Protein AF-W9S6D5-F1 (afdb_monomer_lite)

pLDDT: mean 80.01, std 12.21, range [39.03, 96.38]

Structure (mmCIF, N/CA/C/O backbone):
data_AF-W9S6D5-F1
#
_entry.id   AF-W9S6D5-F1
#
loop_
_atom_site.group_PDB
_atom_site.id
_atom_site.type_symbol
_atom_site.label_atom_id
_atom_site.label_alt_id
_atom_site.label_comp_id
_atom_site.label_asym_id
_atom_site.label_entity_id
_atom_site.label_seq_id
_atom_site.pdbx_PDB_ins_code
_atom_site.Cartn_x
_atom_site.Cartn_y
_atom_site.Cartn_z
_atom_site.occupancy
_atom_site.B_iso_or_equiv
_atom_site.auth_seq_id
_atom_site.auth_comp_id
_atom_site.auth_asym_id
_atom_site.auth_atom_id
_atom_site.pdbx_PDB_model_num
ATOM 1 N N . MET A 1 1 ? -27.160 -1.594 11.891 1.00 43.88 1 MET A N 1
ATOM 2 C CA . MET A 1 1 ? -26.144 -0.555 12.182 1.00 43.88 1 MET A CA 1
ATOM 3 C C . MET A 1 1 ? -24.888 -0.887 11.386 1.00 43.88 1 MET A C 1
ATOM 5 O O . MET A 1 1 ? -24.358 -1.975 11.567 1.00 43.88 1 MET A O 1
ATOM 9 N N . VAL A 1 2 ? -24.455 -0.026 10.461 1.00 39.03 2 VAL A N 1
ATOM 10 C CA . VAL A 1 2 ? -23.260 -0.280 9.631 1.00 39.03 2 VAL A CA 1
ATOM 11 C C . VAL A 1 2 ? -22.013 -0.008 10.478 1.00 39.03 2 VAL A C 1
ATOM 13 O O . VAL A 1 2 ? -21.847 1.108 10.970 1.00 39.03 2 VAL A O 1
ATOM 16 N N . LYS A 1 3 ? -21.150 -1.014 10.682 1.00 55.19 3 LYS A N 1
ATOM 17 C CA . LYS A 1 3 ? -19.838 -0.804 11.315 1.00 55.19 3 LYS A CA 1
ATOM 18 C C . LYS A 1 3 ? -19.029 0.134 10.418 1.00 55.19 3 LYS A C 1
ATOM 20 O O . LYS A 1 3 ? -18.788 -0.187 9.257 1.00 55.19 3 LYS A O 1
ATOM 25 N N . ARG A 1 4 ? -18.651 1.309 10.928 1.00 73.69 4 ARG A N 1
ATOM 26 C CA . ARG A 1 4 ? -17.800 2.244 10.182 1.00 73.69 4 ARG A CA 1
ATOM 27 C C . ARG A 1 4 ? -16.382 1.685 10.123 1.00 73.69 4 ARG A C 1
ATOM 29 O O . ARG A 1 4 ? -15.848 1.269 11.148 1.00 73.69 4 ARG A O 1
ATOM 36 N N . PHE A 1 5 ? -15.799 1.678 8.927 1.00 84.56 5 PHE A N 1
ATOM 37 C CA . PHE A 1 5 ? -14.410 1.290 8.712 1.00 84.56 5 PHE A CA 1
ATOM 38 C C . PHE A 1 5 ? -13.473 2.193 9.527 1.00 84.56 5 PHE A C 1
ATOM 40 O O . PHE A 1 5 ? -13.726 3.389 9.676 1.00 84.56 5 PHE A O 1
ATOM 47 N N . LYS A 1 6 ? -12.414 1.599 10.076 1.00 89.00 6 LYS A N 1
ATOM 48 C CA . LYS A 1 6 ? -11.474 2.248 10.992 1.00 89.00 6 LYS A CA 1
ATOM 49 C C . LYS A 1 6 ? -10.048 1.870 10.639 1.00 89.00 6 LYS A C 1
ATOM 51 O O . LYS A 1 6 ? -9.772 0.687 10.441 1.00 89.00 6 LYS A O 1
ATOM 56 N N . VAL A 1 7 ? -9.168 2.859 10.618 1.00 91.25 7 VAL A N 1
ATOM 57 C CA . VAL A 1 7 ? -7.748 2.719 10.305 1.00 91.25 7 VAL A CA 1
ATOM 58 C C . VAL A 1 7 ? -6.927 3.181 11.497 1.00 91.25 7 VAL A C 1
ATOM 60 O O . VAL A 1 7 ? -7.152 4.270 12.024 1.00 91.25 7 VAL A O 1
ATOM 63 N N . TRP A 1 8 ? -5.966 2.367 11.913 1.00 96.00 8 TRP A N 1
ATOM 64 C CA . TRP A 1 8 ? -4.957 2.771 12.887 1.00 96.00 8 TRP A CA 1
ATOM 65 C C . TRP A 1 8 ? -3.680 3.186 12.166 1.00 96.00 8 TRP A C 1
ATOM 67 O O . TRP A 1 8 ? -3.092 2.356 11.478 1.00 96.00 8 TRP A O 1
ATOM 77 N N . SER A 1 9 ? -3.244 4.435 12.338 1.00 95.88 9 SER A N 1
ATOM 78 C CA . SER A 1 9 ? -1.894 4.847 11.940 1.00 95.88 9 SER A CA 1
ATOM 79 C C . SER A 1 9 ? -0.908 4.448 13.036 1.00 95.88 9 SER A C 1
ATOM 81 O O . SER A 1 9 ? -1.127 4.772 14.210 1.00 95.88 9 SER A O 1
ATOM 83 N N . TYR A 1 10 ? 0.144 3.709 12.677 1.00 96.38 10 TYR A N 1
ATOM 84 C CA . TYR A 1 10 ? 1.270 3.483 13.589 1.00 96.38 10 TYR A CA 1
ATOM 85 C C . TYR A 1 10 ? 1.898 4.806 13.981 1.00 96.38 10 TYR A C 1
ATOM 87 O O . TYR A 1 10 ? 1.876 5.724 13.184 1.00 96.38 10 TYR A O 1
ATOM 95 N N . LYS A 1 11 ? 2.432 4.907 15.200 1.00 94.69 11 LYS A N 1
ATOM 96 C CA . LYS A 1 11 ? 2.999 6.162 15.736 1.00 94.69 11 LYS A CA 1
ATOM 97 C C . LYS A 1 11 ? 4.524 6.194 15.663 1.00 94.69 11 LYS A C 1
ATOM 99 O O . LYS A 1 11 ? 5.161 7.093 16.200 1.00 94.69 11 LYS A O 1
ATOM 104 N N . GLU A 1 12 ? 5.100 5.126 15.133 1.00 95.38 12 GLU A N 1
ATOM 105 C CA . GLU A 1 12 ? 6.527 4.926 14.989 1.00 95.38 12 GLU A CA 1
ATOM 106 C C . GLU A 1 12 ? 7.030 5.699 13.780 1.00 95.38 12 GLU A C 1
ATOM 108 O O . GLU A 1 12 ? 6.319 5.834 12.783 1.00 95.38 12 GLU A O 1
ATOM 113 N N . GLY A 1 13 ? 8.308 6.071 13.834 1.00 91.44 13 GLY A N 1
ATOM 114 C CA . GLY A 1 13 ? 8.975 6.809 12.774 1.00 91.44 13 GLY A CA 1
ATOM 115 C C . GLY A 1 13 ? 9.085 8.295 13.096 1.00 91.44 13 GLY A C 1
ATOM 116 O O . GLY A 1 13 ? 8.264 8.864 13.808 1.00 91.44 13 GLY A O 1
ATOM 117 N N . GLU A 1 14 ? 10.143 8.918 12.588 1.00 90.94 14 GLU A N 1
ATOM 118 C CA . GLU A 1 14 ? 10.434 10.329 12.826 1.00 90.94 14 GLU A CA 1
ATOM 119 C C . GLU A 1 14 ? 10.222 11.165 11.562 1.00 90.94 14 GLU A C 1
ATOM 121 O O . GLU A 1 14 ? 10.387 10.704 10.424 1.00 90.94 14 GLU A O 1
ATOM 126 N N . HIS A 1 15 ? 9.884 12.435 11.765 1.00 89.88 15 HIS A N 1
ATOM 127 C CA . HIS A 1 15 ? 9.922 13.413 10.691 1.00 89.88 15 HIS A CA 1
ATOM 128 C C . HIS A 1 15 ? 11.354 13.559 10.144 1.00 89.88 15 HIS A C 1
ATOM 130 O O . HIS A 1 15 ? 12.321 13.431 10.894 1.00 89.88 15 HIS A O 1
ATOM 136 N N . PRO A 1 16 ? 11.516 13.871 8.849 1.00 88.38 16 PRO A N 1
ATOM 137 C CA . PRO A 1 16 ? 10.463 14.133 7.864 1.00 88.38 16 PRO A CA 1
ATOM 138 C C . PRO A 1 16 ? 9.961 12.870 7.144 1.00 88.38 16 PRO A C 1
ATOM 140 O O . PRO A 1 16 ? 9.055 12.962 6.328 1.00 88.38 16 PRO A O 1
ATOM 143 N N . ILE A 1 17 ? 10.530 11.690 7.394 1.00 87.81 17 ILE A N 1
ATOM 144 C CA . ILE A 1 17 ? 10.205 10.479 6.619 1.00 87.81 17 ILE A CA 1
ATOM 145 C C . ILE A 1 17 ? 8.808 9.945 6.944 1.00 87.81 17 ILE A C 1
ATOM 147 O O . ILE A 1 17 ? 8.132 9.425 6.057 1.00 87.81 17 ILE A O 1
ATOM 151 N N . PHE A 1 18 ? 8.376 10.077 8.193 1.00 91.19 18 PHE A N 1
ATOM 152 C CA . PHE A 1 18 ? 7.088 9.579 8.657 1.00 91.19 18 PHE A CA 1
ATOM 153 C C . PHE A 1 18 ? 6.160 10.725 9.044 1.00 91.19 18 PHE A C 1
ATOM 155 O O . PHE A 1 18 ? 6.629 11.811 9.399 1.00 91.19 18 PHE A O 1
ATOM 162 N N . HIS A 1 19 ? 4.850 10.473 8.990 1.00 92.75 19 HIS A N 1
ATOM 163 C CA . HIS A 1 19 ? 3.803 11.364 9.519 1.00 92.75 19 HIS A CA 1
ATOM 164 C C . HIS A 1 19 ? 3.686 12.745 8.860 1.00 92.75 19 HIS A C 1
ATOM 166 O O . HIS A 1 19 ? 2.936 13.594 9.325 1.00 92.75 19 HIS A O 1
ATOM 172 N N . ILE A 1 20 ? 4.439 13.004 7.792 1.00 86.31 20 ILE A N 1
ATOM 173 C CA . ILE A 1 20 ? 4.370 14.255 7.042 1.00 86.31 20 ILE A 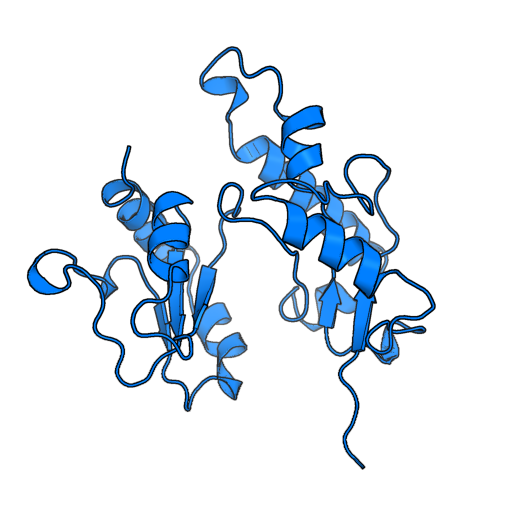CA 1
ATOM 174 C C . ILE A 1 20 ? 4.660 13.980 5.575 1.00 86.31 20 ILE A C 1
ATOM 176 O O . ILE A 1 20 ? 5.724 13.467 5.240 1.00 86.31 20 ILE A O 1
ATOM 180 N N . GLY A 1 21 ? 3.729 14.326 4.692 1.00 80.75 21 GLY A N 1
ATOM 181 C CA . GLY A 1 21 ? 3.891 14.177 3.248 1.00 80.75 21 GLY A CA 1
ATOM 182 C C . GLY A 1 21 ? 3.769 15.507 2.518 1.00 80.75 21 GLY A C 1
ATOM 183 O O . GLY A 1 21 ? 3.243 16.484 3.044 1.00 80.75 21 GLY A O 1
ATOM 184 N N . ALA A 1 22 ? 4.261 15.553 1.282 1.00 74.44 22 ALA A N 1
ATOM 185 C CA . ALA A 1 22 ? 3.983 16.686 0.412 1.00 74.44 22 ALA A CA 1
ATOM 186 C C . ALA A 1 22 ? 2.498 16.674 0.020 1.00 74.44 22 ALA A C 1
ATOM 188 O O . ALA A 1 22 ? 1.978 15.639 -0.384 1.00 74.44 22 ALA A O 1
ATOM 189 N N . VAL A 1 23 ? 1.840 17.832 0.079 1.00 64.12 23 VAL A N 1
ATOM 190 C CA . VAL A 1 23 ? 0.443 18.021 -0.363 1.00 64.12 23 VAL A CA 1
ATOM 191 C C . VAL A 1 23 ? 0.361 18.695 -1.741 1.00 64.12 23 VAL A C 1
ATOM 193 O O . VAL A 1 23 ? -0.678 19.208 -2.146 1.00 64.12 23 VAL A O 1
ATOM 196 N N . ASN A 1 24 ? 1.474 18.689 -2.485 1.00 55.59 24 ASN A N 1
ATOM 197 C CA . ASN A 1 24 ? 1.642 19.414 -3.742 1.00 55.59 24 ASN A CA 1
ATOM 198 C C . ASN A 1 24 ? 2.086 18.432 -4.846 1.00 55.59 24 ASN A C 1
ATOM 200 O O . ASN A 1 24 ? 2.892 17.537 -4.587 1.00 55.59 24 ASN A O 1
ATOM 204 N N . ASN A 1 25 ? 1.656 18.657 -6.095 1.00 53.28 25 ASN A N 1
ATOM 205 C CA . ASN A 1 25 ? 2.004 17.858 -7.288 1.00 53.28 25 ASN A CA 1
ATOM 206 C C . ASN A 1 25 ? 1.495 16.398 -7.254 1.00 53.28 25 ASN A C 1
ATOM 208 O O . ASN A 1 25 ? 0.601 16.054 -6.490 1.00 53.28 25 ASN A O 1
ATOM 212 N N . ILE A 1 26 ? 2.051 15.529 -8.108 1.00 53.66 26 ILE A N 1
ATOM 213 C CA . ILE A 1 26 ? 1.651 14.117 -8.285 1.00 53.66 26 ILE A CA 1
ATOM 214 C C . ILE A 1 26 ? 1.785 13.245 -7.020 1.00 53.66 26 ILE A C 1
ATOM 216 O O . ILE A 1 26 ? 1.306 12.114 -7.014 1.00 53.66 26 ILE A O 1
ATOM 220 N N . TYR A 1 27 ? 2.415 13.769 -5.961 1.00 59.06 27 TYR A N 1
ATOM 221 C CA . TYR A 1 27 ? 2.576 13.103 -4.668 1.00 59.06 27 TYR A CA 1
ATOM 222 C C . TYR A 1 27 ? 1.598 13.601 -3.585 1.00 59.06 27 TYR A C 1
ATOM 224 O O . TYR A 1 27 ? 1.637 13.121 -2.454 1.00 59.06 27 TYR A O 1
ATOM 232 N N . ALA A 1 28 ? 0.703 14.539 -3.927 1.00 67.88 28 ALA A N 1
ATOM 233 C CA . ALA A 1 28 ? -0.192 15.208 -2.981 1.00 67.88 28 ALA A CA 1
ATOM 234 C C . ALA A 1 28 ? -1.148 14.261 -2.245 1.00 67.88 28 ALA A C 1
ATOM 236 O O . ALA A 1 28 ? -1.469 14.495 -1.083 1.00 67.88 28 ALA A O 1
ATOM 237 N N . ILE A 1 29 ? -1.595 13.188 -2.907 1.00 74.00 29 ILE A N 1
ATOM 238 C CA . ILE A 1 29 ? -2.593 12.268 -2.345 1.00 74.00 29 ILE A CA 1
ATOM 239 C C . ILE A 1 29 ? -2.074 11.526 -1.111 1.00 74.00 29 ILE A C 1
ATOM 241 O O . ILE A 1 29 ? -2.835 11.225 -0.198 1.00 74.00 29 ILE A O 1
ATOM 245 N N . GLU A 1 30 ? -0.774 11.250 -1.065 1.00 80.88 30 GLU A N 1
ATOM 246 C CA . GLU A 1 30 ? -0.137 10.578 0.060 1.00 80.88 30 GLU A CA 1
ATOM 247 C C . GLU A 1 30 ? -0.060 11.492 1.280 1.00 80.88 30 GLU A C 1
ATOM 249 O O . GLU A 1 30 ? -0.516 11.105 2.354 1.00 80.88 30 GLU A O 1
ATOM 254 N N . GLY A 1 31 ? 0.441 12.720 1.101 1.00 83.62 31 GLY A N 1
ATOM 255 C CA . GLY A 1 31 ? 0.464 13.718 2.169 1.00 83.62 31 GLY A CA 1
ATOM 256 C C . GLY A 1 31 ? -0.936 14.048 2.671 1.00 83.62 31 GLY A C 1
ATOM 257 O O . GLY A 1 31 ? -1.169 14.037 3.875 1.00 83.62 31 GLY A O 1
ATOM 258 N N . GLN A 1 32 ? -1.893 14.226 1.757 1.00 84.81 32 GLN A N 1
ATOM 259 C CA . GLN A 1 32 ? -3.288 14.466 2.117 1.00 84.81 32 GLN A CA 1
ATOM 260 C C . GLN A 1 32 ? -3.883 13.292 2.903 1.00 84.81 32 GLN A C 1
ATOM 262 O O . GLN A 1 32 ? -4.568 13.510 3.899 1.00 84.81 32 GLN A O 1
ATOM 267 N N . PHE A 1 33 ? -3.614 12.047 2.496 1.00 88.44 33 PHE A N 1
ATOM 268 C CA . PHE A 1 33 ? -4.107 10.883 3.227 1.00 88.44 33 PHE A CA 1
ATOM 269 C C . PHE A 1 33 ? -3.524 10.809 4.641 1.00 88.44 33 PHE A C 1
ATOM 271 O O . PHE A 1 33 ? -4.271 10.532 5.579 1.00 88.44 33 PHE A O 1
ATOM 278 N N . ILE A 1 34 ? -2.219 11.062 4.804 1.00 90.00 34 ILE A N 1
ATOM 279 C CA . ILE A 1 34 ? -1.563 11.112 6.120 1.00 90.00 34 ILE A CA 1
ATOM 280 C C . ILE A 1 34 ? -2.249 12.168 7.000 1.00 90.00 34 ILE A C 1
ATOM 282 O O . ILE A 1 34 ? -2.723 11.837 8.088 1.00 90.00 34 ILE A O 1
ATOM 286 N N . ASP A 1 35 ? -2.400 13.395 6.501 1.00 89.25 35 ASP A N 1
ATOM 287 C CA . ASP A 1 35 ? -3.034 14.494 7.239 1.00 89.25 35 ASP A CA 1
ATOM 288 C C . ASP A 1 35 ? -4.485 14.164 7.636 1.00 89.25 35 ASP A C 1
ATOM 290 O O . ASP A 1 35 ? -4.909 14.378 8.778 1.00 89.25 35 ASP A O 1
ATOM 294 N N . GLU A 1 36 ? -5.266 13.606 6.710 1.00 89.75 36 GLU A N 1
ATOM 295 C CA . GLU A 1 36 ? -6.671 13.269 6.940 1.00 89.75 36 GLU A CA 1
ATOM 296 C C . GLU A 1 36 ? -6.857 12.084 7.887 1.00 89.75 36 GLU A C 1
ATOM 298 O O . GLU A 1 36 ? -7.792 12.093 8.693 1.00 89.75 36 GLU A O 1
ATOM 303 N N . ILE A 1 37 ? -6.018 11.048 7.806 1.00 91.69 37 ILE A N 1
ATOM 304 C CA . ILE A 1 37 ? -6.172 9.852 8.641 1.00 91.69 37 ILE A CA 1
ATOM 305 C C . ILE A 1 37 ? -5.641 10.068 10.057 1.00 91.69 37 ILE A C 1
ATOM 307 O O . ILE A 1 37 ? -6.165 9.480 11.007 1.00 91.69 37 ILE A O 1
ATOM 311 N N . GLU A 1 38 ? -4.640 10.934 10.221 1.00 92.69 38 GLU A N 1
ATOM 312 C CA . GLU A 1 38 ? -4.044 11.243 11.521 1.00 92.69 38 GLU A CA 1
ATOM 313 C C . GLU A 1 38 ? -4.759 12.383 12.254 1.00 92.69 38 GLU A C 1
ATOM 315 O O . GLU A 1 38 ? -4.668 12.469 13.483 1.00 92.69 38 GLU A O 1
ATOM 320 N N . SER A 1 39 ? -5.562 13.187 11.556 1.00 92.00 39 SER A N 1
ATOM 321 C CA . SER A 1 39 ? -6.409 14.221 12.156 1.00 92.00 39 SER A CA 1
ATOM 322 C C . SER A 1 39 ? -7.352 13.673 13.236 1.00 92.00 39 SER A C 1
ATOM 324 O O . SER A 1 39 ? -8.078 12.697 13.037 1.00 92.00 39 SER A O 1
ATOM 326 N N . GLU A 1 40 ? -7.437 14.361 14.379 1.00 90.56 40 GLU A N 1
ATOM 327 C CA . GLU A 1 40 ? -8.400 14.047 15.453 1.00 90.56 40 GLU A CA 1
ATOM 328 C C . GLU A 1 40 ? -9.866 14.161 15.009 1.00 90.56 40 GLU A C 1
ATOM 330 O O . GLU A 1 40 ? -10.763 13.572 15.617 1.00 90.56 40 GLU A O 1
ATOM 335 N N . LYS A 1 41 ? -10.123 14.909 13.931 1.00 90.75 41 LYS A N 1
ATOM 336 C CA . LYS A 1 41 ? -11.461 15.075 13.350 1.00 90.75 41 LYS A CA 1
ATOM 337 C C . LYS A 1 41 ? -11.839 13.932 12.408 1.00 90.75 41 LYS A C 1
ATOM 339 O O . LYS A 1 41 ? -12.991 13.857 11.984 1.00 90.75 41 LYS A O 1
ATOM 344 N N . SER A 1 42 ? -10.896 13.052 12.075 1.00 87.38 42 SER A N 1
ATOM 345 C CA . SER A 1 42 ? -11.107 11.986 11.105 1.00 87.38 42 SER A CA 1
ATOM 346 C C . SER A 1 42 ? -12.136 10.968 11.603 1.00 87.38 42 SER A C 1
ATOM 348 O O . SER A 1 42 ? -11.929 10.321 12.637 1.00 87.38 42 SER A O 1
ATOM 350 N N . PRO A 1 43 ? -13.238 10.740 10.868 1.00 86.38 43 PRO A N 1
ATOM 351 C CA . PRO A 1 43 ? -14.211 9.722 11.246 1.00 86.38 43 PRO A CA 1
ATOM 352 C C . PRO A 1 43 ? -13.661 8.300 11.056 1.00 86.38 43 PRO A C 1
ATOM 354 O O . PRO A 1 43 ? -14.194 7.361 11.659 1.00 86.38 43 PRO A O 1
ATOM 357 N N . PHE A 1 44 ? -12.596 8.137 10.264 1.00 89.31 44 PHE A N 1
ATOM 358 C CA . PHE A 1 44 ? -11.961 6.855 9.952 1.00 89.31 44 PHE A CA 1
ATOM 359 C C . PHE A 1 44 ? -10.800 6.516 10.887 1.00 89.31 44 PHE A C 1
ATOM 361 O O . PHE A 1 44 ? -10.447 5.344 10.994 1.00 89.31 44 PHE A O 1
ATOM 368 N N . LYS A 1 45 ? -10.250 7.487 11.623 1.00 91.44 45 LYS A N 1
ATOM 369 C CA . LYS A 1 45 ? -9.203 7.232 12.616 1.00 91.44 45 LYS A CA 1
ATOM 370 C C . LYS A 1 45 ? -9.703 6.292 13.711 1.00 91.44 45 LYS A C 1
ATOM 372 O O . LYS A 1 45 ? -10.771 6.508 14.307 1.00 91.44 45 LYS A O 1
ATOM 377 N N . ALA A 1 46 ? -8.933 5.239 13.958 1.00 93.56 46 ALA A N 1
ATOM 378 C CA . ALA A 1 46 ? -9.055 4.407 15.141 1.00 93.56 46 ALA A CA 1
ATOM 379 C C . ALA A 1 46 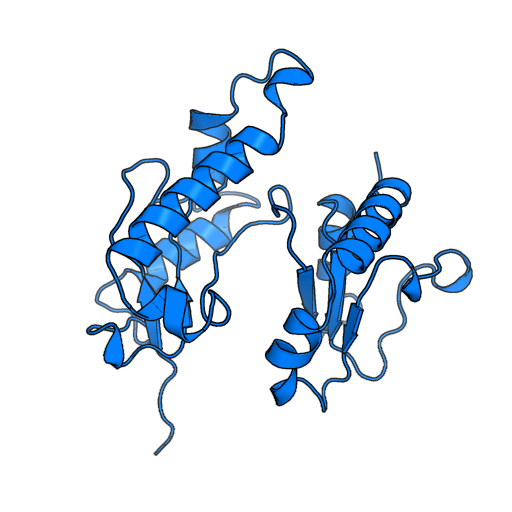? -8.383 5.104 16.331 1.00 93.56 46 ALA A C 1
ATOM 381 O O . ALA A 1 46 ? -7.219 5.494 16.264 1.00 93.56 46 ALA A O 1
ATOM 382 N N 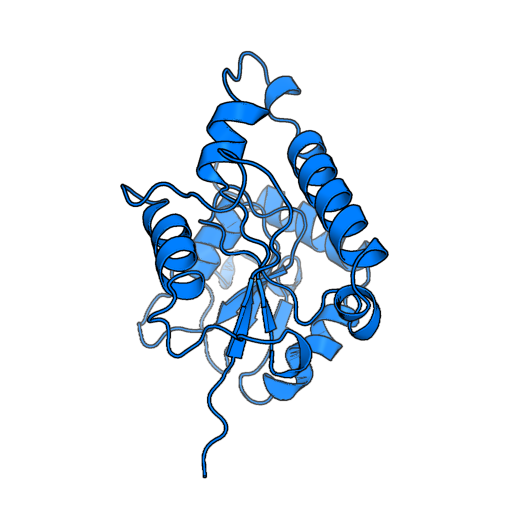. ARG A 1 47 ? -9.104 5.233 17.444 1.00 93.19 47 ARG A N 1
ATOM 383 C CA . ARG A 1 47 ? -8.586 5.728 18.729 1.00 93.19 47 ARG A CA 1
ATOM 384 C C . ARG A 1 47 ? -7.871 4.637 19.517 1.00 93.19 47 ARG A C 1
ATOM 386 O O . ARG A 1 47 ? -7.017 4.937 20.346 1.00 93.19 47 ARG A O 1
ATOM 393 N N . ASN A 1 48 ? -8.211 3.379 19.252 1.00 93.56 48 ASN A N 1
ATOM 394 C CA . ASN A 1 48 ? -7.567 2.205 19.825 1.00 93.56 48 ASN A CA 1
ATOM 395 C C . ASN A 1 48 ? -7.211 1.229 18.691 1.00 93.56 48 ASN A C 1
ATOM 397 O O . ASN A 1 48 ? -8.047 0.975 17.827 1.00 93.56 48 ASN A O 1
ATOM 401 N N . PRO A 1 49 ? -6.014 0.632 18.653 1.00 93.06 49 PRO A N 1
ATOM 402 C CA . PRO A 1 49 ? -5.672 -0.283 17.565 1.00 93.06 49 PRO A CA 1
ATOM 403 C C . PRO A 1 49 ? -6.565 -1.539 17.519 1.00 93.06 49 PRO A C 1
ATOM 405 O O . PRO A 1 49 ? -6.692 -2.161 16.468 1.00 93.06 49 PRO A O 1
ATOM 408 N N . ASN A 1 50 ? -7.240 -1.897 18.618 1.00 93.12 50 ASN A N 1
ATOM 409 C CA . ASN A 1 50 ? -8.174 -3.026 18.655 1.00 93.12 50 ASN A CA 1
ATOM 410 C C . ASN A 1 50 ? -9.496 -2.769 17.908 1.00 93.12 50 ASN A C 1
ATOM 412 O O . ASN A 1 50 ? -10.179 -3.729 17.562 1.00 93.12 50 ASN A O 1
ATOM 416 N N . GLU A 1 51 ? -9.869 -1.512 17.639 1.00 93.19 51 GLU A N 1
ATOM 417 C CA . GLU A 1 51 ? -11.038 -1.188 16.796 1.00 93.19 51 GLU A CA 1
ATOM 418 C C . GLU A 1 51 ? -10.681 -1.043 15.307 1.00 93.19 51 GLU A C 1
ATOM 420 O O . GLU A 1 51 ? -11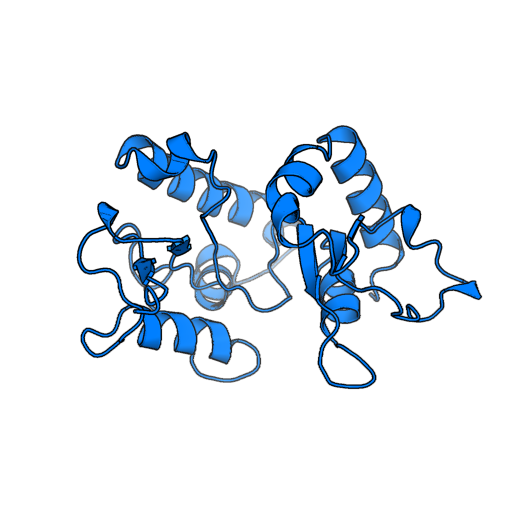.561 -0.795 14.480 1.00 93.19 51 GLU A O 1
ATOM 425 N N . ALA A 1 52 ? -9.402 -1.184 14.948 1.00 92.06 52 ALA A N 1
ATOM 426 C CA . ALA A 1 52 ? -8.934 -1.003 13.583 1.00 92.06 52 ALA A CA 1
ATOM 427 C C . ALA A 1 52 ? -9.245 -2.215 12.695 1.00 92.06 52 ALA A C 1
ATOM 429 O O . ALA A 1 52 ? -9.015 -3.371 13.057 1.00 92.06 52 ALA A O 1
ATOM 430 N N . HIS A 1 53 ? -9.716 -1.922 11.486 1.00 87.38 53 HIS A N 1
ATOM 431 C CA . HIS A 1 53 ? -9.956 -2.893 10.420 1.00 87.38 53 HIS A CA 1
ATOM 432 C C . HIS A 1 53 ? -8.756 -2.996 9.464 1.00 87.38 53 HIS A C 1
ATOM 434 O O . HIS A 1 53 ? -8.587 -4.019 8.802 1.00 87.38 53 HIS A O 1
ATOM 440 N N . ALA A 1 54 ? -7.939 -1.943 9.396 1.00 88.00 54 ALA A N 1
ATOM 441 C CA . ALA A 1 54 ? -6.684 -1.886 8.657 1.00 88.00 54 ALA A CA 1
ATOM 442 C C . ALA A 1 54 ? -5.662 -1.023 9.413 1.00 88.00 54 ALA A C 1
ATOM 444 O O . ALA A 1 54 ? -6.040 -0.149 10.201 1.00 88.00 54 ALA A O 1
ATOM 445 N N . PHE A 1 55 ? -4.378 -1.251 9.157 1.00 92.62 55 PHE A N 1
ATOM 446 C CA . PHE A 1 55 ? -3.279 -0.499 9.750 1.00 92.62 55 PHE A CA 1
ATOM 447 C C . PHE A 1 55 ? -2.506 0.251 8.686 1.00 92.62 55 PHE A C 1
ATOM 449 O O . PHE A 1 55 ? -2.109 -0.313 7.670 1.00 92.62 55 PHE A O 1
ATOM 456 N N . PHE A 1 56 ? -2.276 1.523 8.941 1.00 93.50 56 PHE A N 1
ATOM 457 C CA . PHE A 1 56 ? -1.571 2.404 8.043 1.00 93.50 56 PHE A CA 1
ATOM 458 C C . PHE A 1 56 ? -0.122 2.577 8.499 1.00 93.50 56 PHE A C 1
ATOM 46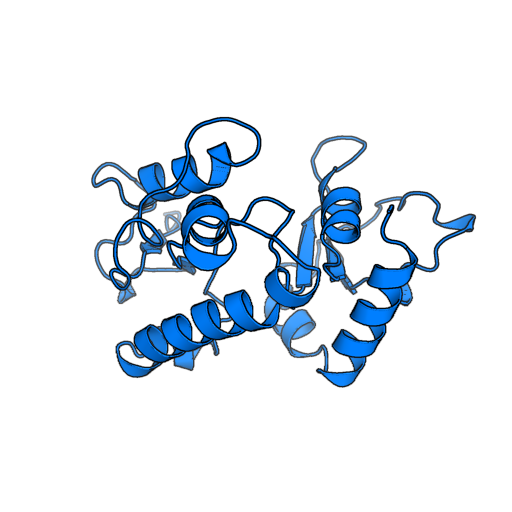0 O O . PHE A 1 56 ? 0.142 2.816 9.680 1.00 93.50 56 PHE A O 1
ATOM 467 N N . LEU A 1 57 ? 0.803 2.428 7.554 1.00 92.88 57 LEU A N 1
ATOM 468 C CA . LEU A 1 57 ? 2.214 2.760 7.703 1.00 92.88 57 LEU A CA 1
ATOM 469 C C . LEU A 1 57 ? 2.413 4.177 7.130 1.00 92.88 57 LEU A C 1
ATOM 471 O O . LEU A 1 57 ? 2.321 4.332 5.907 1.00 92.88 57 LEU A O 1
ATOM 475 N N . PRO A 1 58 ? 2.672 5.198 7.966 1.00 92.44 58 PRO A N 1
ATOM 476 C CA . PRO A 1 58 ? 2.658 6.609 7.578 1.00 92.44 58 PRO A CA 1
ATOM 477 C C . PRO A 1 58 ? 3.956 7.037 6.884 1.00 92.44 58 PRO A C 1
ATOM 479 O O . PRO A 1 58 ? 4.601 8.005 7.282 1.00 92.44 58 PRO A O 1
ATOM 482 N N . PHE A 1 59 ? 4.366 6.292 5.859 1.00 88.00 59 PHE A N 1
ATOM 483 C CA . PHE A 1 59 ? 5.529 6.621 5.044 1.00 88.00 59 PHE A CA 1
ATOM 484 C C . PHE A 1 59 ? 5.235 7.797 4.126 1.00 88.00 59 PHE A C 1
ATOM 486 O O . PHE A 1 59 ? 4.275 7.760 3.362 1.00 88.00 59 PHE A O 1
ATOM 493 N N . SER A 1 60 ? 6.138 8.773 4.140 1.00 85.75 60 SER A N 1
ATOM 494 C CA . SER A 1 60 ? 6.230 9.784 3.101 1.00 85.75 60 SER A CA 1
ATOM 495 C C . SER A 1 60 ? 7.277 9.382 2.080 1.00 85.75 60 SER A C 1
ATOM 497 O O . SER A 1 60 ? 8.473 9.618 2.248 1.00 85.75 60 SER A O 1
ATOM 499 N N . VAL A 1 61 ? 6.832 8.771 0.995 1.00 77.31 61 VAL A N 1
ATOM 500 C CA . VAL A 1 61 ? 7.637 8.407 -0.163 1.00 77.31 61 VAL A CA 1
ATOM 501 C C . VAL A 1 61 ? 8.395 9.617 -0.686 1.00 77.31 61 VAL A C 1
ATOM 503 O O . VAL A 1 61 ? 9.589 9.503 -0.949 1.00 77.31 61 VAL A O 1
ATOM 506 N N . THR A 1 62 ? 7.752 10.788 -0.764 1.00 76.25 62 THR A N 1
ATOM 507 C CA . THR A 1 62 ? 8.413 12.035 -1.193 1.00 76.25 62 THR A CA 1
ATOM 508 C C . THR A 1 62 ? 9.619 12.358 -0.313 1.00 76.25 62 THR A C 1
ATOM 510 O O . THR A 1 62 ? 10.698 12.682 -0.820 1.00 76.25 62 THR A O 1
ATOM 513 N N . ASN A 1 63 ? 9.469 12.218 1.004 1.00 84.56 63 ASN A N 1
ATOM 514 C CA . ASN A 1 63 ? 10.558 12.469 1.940 1.00 84.56 63 ASN A CA 1
ATOM 515 C C . ASN A 1 63 ? 11.583 11.332 1.936 1.00 84.56 63 ASN A C 1
ATOM 517 O O . ASN A 1 63 ? 12.775 11.599 2.058 1.00 84.56 63 ASN A O 1
ATOM 521 N N . VAL A 1 64 ? 11.187 10.088 1.667 1.00 81.88 64 VAL A N 1
ATOM 522 C CA . VAL A 1 64 ? 12.157 9.020 1.400 1.00 81.88 64 VAL A CA 1
ATOM 523 C C . VAL A 1 64 ? 13.014 9.368 0.181 1.00 81.88 64 VAL A C 1
ATOM 525 O O . VAL A 1 64 ? 14.238 9.274 0.253 1.00 81.88 64 VAL A O 1
ATOM 528 N N . VAL A 1 65 ? 12.427 9.857 -0.914 1.00 76.00 65 VAL A N 1
ATOM 529 C CA . VAL A 1 65 ? 13.208 10.315 -2.077 1.00 76.00 65 VAL A CA 1
ATOM 530 C C . VAL A 1 65 ? 14.191 11.401 -1.667 1.00 76.00 65 VAL A C 1
ATOM 532 O O . VAL A 1 65 ? 15.372 11.346 -2.007 1.00 76.00 65 VAL A O 1
ATOM 535 N N . HIS A 1 66 ? 13.690 12.415 -0.966 1.00 76.94 66 HIS A N 1
ATOM 536 C CA . HIS A 1 66 ? 14.449 13.622 -0.693 1.00 76.94 66 HIS A CA 1
ATOM 537 C C . HIS A 1 66 ? 15.588 13.383 0.301 1.00 76.94 66 HIS A C 1
ATOM 539 O O . HIS A 1 66 ? 16.696 13.851 0.068 1.00 76.94 66 HIS A O 1
ATOM 545 N N . TYR A 1 67 ? 15.329 12.629 1.367 1.00 81.81 67 TYR A N 1
ATOM 546 C CA . TYR A 1 67 ? 16.260 12.469 2.482 1.00 81.81 67 TYR A CA 1
ATOM 547 C C . TYR A 1 67 ? 17.058 11.161 2.439 1.00 81.81 67 TYR A C 1
ATOM 549 O O . TYR A 1 67 ? 18.119 11.084 3.051 1.00 81.81 67 TYR A O 1
ATOM 557 N N . VAL A 1 68 ? 16.585 10.134 1.722 1.00 77.94 68 VAL A N 1
ATOM 558 C CA . VAL A 1 68 ? 17.278 8.832 1.636 1.00 77.94 68 VAL A CA 1
ATOM 559 C C . VAL A 1 68 ? 17.978 8.638 0.291 1.00 77.94 68 VAL A C 1
ATOM 561 O O . VAL A 1 68 ? 19.035 8.004 0.249 1.00 77.94 68 VAL A O 1
ATOM 564 N N . TYR A 1 69 ? 17.423 9.172 -0.801 1.00 71.06 69 TYR A N 1
ATOM 565 C CA . TYR A 1 69 ? 17.935 8.934 -2.157 1.00 71.06 69 TYR A CA 1
ATOM 566 C C . TYR A 1 69 ? 18.657 10.121 -2.791 1.00 71.06 69 TYR A C 1
ATOM 568 O O . TYR A 1 69 ? 19.572 9.904 -3.582 1.00 71.06 69 TYR A O 1
ATOM 576 N N . LYS A 1 70 ? 18.256 11.362 -2.503 1.00 68.56 70 LYS A N 1
ATOM 577 C CA . LYS A 1 70 ? 18.875 12.538 -3.123 1.00 68.56 70 LYS A CA 1
ATOM 578 C C . LYS A 1 70 ? 20.139 12.997 -2.371 1.00 68.56 70 LYS A C 1
ATOM 580 O O . LYS A 1 70 ? 20.178 12.911 -1.147 1.00 68.56 70 LYS A O 1
ATOM 585 N N . PRO A 1 71 ? 21.135 13.548 -3.095 1.00 69.38 71 PRO A N 1
ATOM 586 C CA . PRO A 1 71 ? 21.225 13.599 -4.557 1.00 69.38 71 PRO A CA 1
ATOM 587 C C . PRO A 1 71 ? 21.577 12.224 -5.154 1.00 69.38 71 PRO A C 1
ATOM 589 O O . PRO A 1 71 ? 22.402 11.496 -4.616 1.00 69.38 71 PRO A O 1
ATOM 592 N N . ILE A 1 72 ? 20.969 11.887 -6.295 1.00 64.25 72 ILE A N 1
ATOM 593 C CA . ILE A 1 72 ? 21.316 10.680 -7.059 1.00 64.25 72 ILE A CA 1
ATOM 594 C C . ILE A 1 72 ? 22.450 11.074 -8.005 1.00 64.25 72 ILE A C 1
ATOM 596 O O . ILE A 1 72 ? 22.211 11.791 -8.976 1.00 64.25 72 ILE A O 1
ATOM 600 N N . MET A 1 73 ? 23.676 10.647 -7.710 1.00 70.19 73 MET A N 1
ATOM 601 C CA . MET A 1 73 ? 24.869 11.008 -8.487 1.00 70.19 73 MET A CA 1
ATOM 602 C C . MET A 1 73 ? 25.338 9.872 -9.407 1.00 70.19 73 MET A C 1
ATOM 604 O O . MET A 1 73 ? 26.115 10.095 -10.332 1.00 70.19 73 MET A O 1
ATOM 608 N N . SER A 1 74 ? 24.841 8.656 -9.186 1.00 65.44 74 SER A N 1
ATOM 609 C CA . SER A 1 74 ? 25.177 7.447 -9.930 1.00 65.44 74 SER A CA 1
ATOM 610 C C . SER A 1 74 ? 24.008 6.452 -9.948 1.00 65.44 74 SER A C 1
ATOM 612 O O . SER A 1 74 ? 23.067 6.544 -9.158 1.00 65.44 74 SER A O 1
ATOM 614 N N . LYS A 1 75 ? 24.073 5.439 -10.826 1.00 58.91 75 LYS A N 1
ATOM 615 C CA . LYS A 1 75 ? 23.095 4.330 -10.831 1.00 58.91 75 LYS A CA 1
ATOM 616 C C . LYS A 1 75 ? 23.085 3.544 -9.512 1.00 58.91 75 LYS A C 1
ATOM 618 O O . LYS A 1 75 ? 22.057 2.966 -9.170 1.00 58.91 75 LYS A O 1
ATOM 623 N N . ASP A 1 76 ? 24.196 3.536 -8.775 1.00 62.84 76 ASP A N 1
ATOM 624 C CA . ASP A 1 76 ? 24.296 2.869 -7.476 1.00 62.84 76 ASP A CA 1
ATOM 625 C C . ASP A 1 76 ? 23.533 3.609 -6.363 1.00 62.84 76 ASP A C 1
ATOM 627 O O . ASP A 1 76 ? 23.070 2.968 -5.417 1.00 62.84 76 ASP A O 1
ATOM 631 N N . ASP A 1 77 ? 23.313 4.920 -6.507 1.00 60.53 77 ASP A N 1
ATOM 632 C CA . ASP A 1 77 ? 22.524 5.722 -5.559 1.00 60.53 77 ASP A CA 1
ATOM 633 C C . ASP A 1 77 ? 21.021 5.437 -5.676 1.00 60.53 77 ASP A C 1
ATOM 635 O O . ASP A 1 77 ? 20.274 5.580 -4.709 1.00 60.53 77 ASP A O 1
ATOM 639 N N . TYR A 1 78 ? 20.583 4.937 -6.836 1.00 61.25 78 TYR A N 1
ATOM 640 C CA . TYR A 1 78 ? 19.213 4.495 -7.103 1.00 61.25 78 TYR A CA 1
ATOM 641 C C . TYR A 1 78 ? 19.021 2.985 -6.856 1.00 61.25 78 TYR A C 1
ATOM 643 O O . TYR A 1 78 ? 18.269 2.297 -7.550 1.00 61.25 78 TYR A O 1
ATOM 651 N N . LYS A 1 79 ? 19.697 2.414 -5.853 1.00 65.06 79 LYS A N 1
ATOM 652 C CA . LYS A 1 79 ? 19.448 1.021 -5.450 1.00 65.06 79 LYS A CA 1
ATOM 653 C C . LYS A 1 79 ? 18.159 0.911 -4.638 1.00 65.06 79 LYS A C 1
ATOM 655 O O . LYS A 1 79 ? 18.029 1.481 -3.550 1.00 65.06 79 LYS A O 1
ATOM 660 N N . ARG A 1 80 ? 17.211 0.108 -5.136 1.00 65.25 80 ARG A N 1
ATOM 661 C CA . ARG A 1 80 ? 15.943 -0.22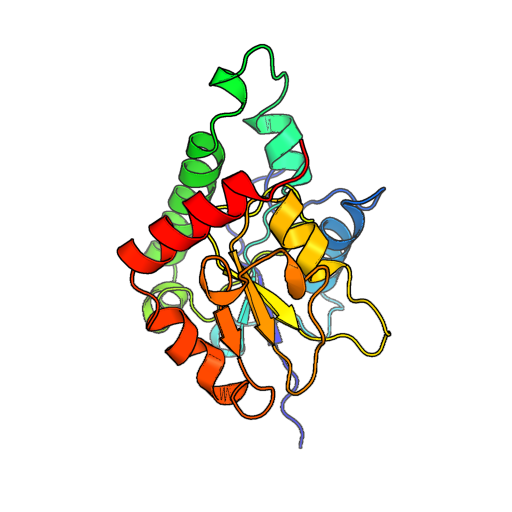1 -4.446 1.00 65.25 80 ARG A CA 1
ATOM 662 C C . ARG A 1 80 ? 16.160 -0.843 -3.058 1.00 65.25 80 ARG A C 1
ATOM 664 O O . ARG A 1 80 ? 15.288 -0.743 -2.201 1.00 65.25 80 ARG A O 1
ATOM 671 N N . ASP A 1 81 ? 17.343 -1.398 -2.797 1.00 69.06 81 ASP A N 1
ATOM 672 C CA . ASP A 1 81 ? 17.720 -1.993 -1.509 1.00 69.06 81 ASP A CA 1
ATOM 673 C C . ASP A 1 81 ? 17.696 -1.003 -0.336 1.00 69.06 81 ASP A C 1
ATOM 675 O O . ASP A 1 81 ? 17.562 -1.418 0.815 1.00 69.06 81 ASP A O 1
ATOM 679 N N . ARG A 1 82 ? 17.858 0.306 -0.580 1.00 75.00 82 ARG A N 1
ATOM 680 C CA . ARG A 1 82 ? 17.787 1.313 0.495 1.00 75.00 82 ARG A CA 1
ATOM 681 C C . ARG A 1 82 ? 16.351 1.484 0.995 1.00 75.00 82 ARG A C 1
ATOM 683 O O . ARG A 1 82 ? 16.133 1.418 2.199 1.00 75.00 82 ARG A O 1
ATOM 690 N N . LEU A 1 83 ? 15.381 1.596 0.085 1.00 75.12 83 LEU A N 1
ATOM 691 C CA . LEU A 1 83 ? 13.959 1.634 0.423 1.00 75.12 83 LEU A CA 1
ATOM 692 C C . LEU A 1 83 ? 13.504 0.317 1.057 1.00 75.12 83 LEU A C 1
ATOM 694 O O . LEU A 1 83 ? 12.803 0.338 2.062 1.00 75.12 83 LEU A O 1
ATOM 698 N N . HIS A 1 84 ? 13.941 -0.826 0.517 1.00 73.75 84 HIS A N 1
ATOM 699 C CA . HIS A 1 84 ? 13.634 -2.127 1.113 1.00 73.75 84 HIS A CA 1
ATOM 700 C C . HIS A 1 84 ? 14.116 -2.234 2.558 1.00 73.75 84 HIS A C 1
ATOM 702 O O . HIS A 1 84 ? 13.356 -2.693 3.403 1.00 73.75 84 HIS A O 1
ATOM 708 N N . ARG A 1 85 ? 15.346 -1.795 2.851 1.00 81.56 85 ARG A N 1
ATOM 709 C CA . ARG A 1 85 ? 15.867 -1.769 4.223 1.00 81.56 85 ARG A CA 1
ATOM 710 C C . ARG A 1 85 ? 15.050 -0.848 5.114 1.00 81.56 85 ARG A C 1
ATOM 712 O O . ARG A 1 85 ? 14.550 -1.315 6.122 1.00 81.56 85 ARG A O 1
ATOM 719 N N . LEU A 1 86 ? 14.807 0.391 4.685 1.00 85.31 86 LEU A N 1
ATOM 720 C CA . LEU A 1 86 ? 14.005 1.347 5.450 1.00 85.31 86 LEU A CA 1
ATOM 721 C C . LEU A 1 86 ? 12.620 0.788 5.813 1.00 85.31 86 LEU A C 1
ATOM 723 O O . LEU A 1 86 ? 12.195 0.866 6.964 1.00 85.31 86 LEU A O 1
ATOM 727 N N . VAL A 1 87 ? 11.920 0.211 4.833 1.00 84.00 87 VAL A N 1
ATOM 728 C CA . VAL A 1 87 ? 10.587 -0.355 5.056 1.00 84.00 87 VAL A CA 1
ATOM 729 C C . VAL A 1 87 ? 10.661 -1.603 5.933 1.00 84.00 87 VAL A C 1
ATOM 731 O O . VAL A 1 87 ? 9.868 -1.725 6.860 1.00 84.00 87 VAL A O 1
ATOM 734 N N . ASN A 1 88 ? 11.614 -2.508 5.696 1.00 85.94 88 ASN A N 1
ATOM 735 C CA . ASN A 1 88 ? 11.776 -3.716 6.511 1.00 85.94 88 ASN A CA 1
ATOM 736 C C . ASN A 1 88 ? 12.157 -3.399 7.961 1.00 85.94 88 ASN A C 1
ATOM 738 O O . ASN A 1 88 ? 11.645 -4.049 8.867 1.00 85.94 88 ASN A O 1
ATOM 742 N N . ASP A 1 89 ? 13.005 -2.397 8.186 1.00 90.88 89 ASP A N 1
ATOM 743 C CA . ASP A 1 89 ? 13.406 -1.956 9.522 1.00 90.88 89 ASP A CA 1
ATOM 744 C C . ASP A 1 89 ? 12.194 -1.396 10.271 1.00 90.88 89 ASP A C 1
ATOM 746 O O . ASP A 1 89 ? 11.914 -1.803 11.399 1.00 90.88 89 ASP A O 1
ATOM 750 N N . TYR A 1 90 ? 11.401 -0.541 9.615 1.00 92.06 90 TYR A N 1
ATOM 751 C CA . TYR A 1 90 ? 10.153 -0.029 10.180 1.00 92.06 90 TYR A CA 1
ATOM 752 C C . TYR A 1 90 ? 9.152 -1.142 10.494 1.00 92.06 90 TYR A C 1
ATOM 754 O O . TYR A 1 90 ? 8.579 -1.179 11.583 1.00 92.06 90 TYR A O 1
ATOM 762 N N . ILE A 1 91 ? 8.962 -2.071 9.552 1.00 90.94 91 ILE A N 1
ATOM 763 C CA . ILE A 1 91 ? 8.132 -3.263 9.735 1.00 90.94 91 ILE A CA 1
ATOM 764 C C . ILE A 1 91 ? 8.618 -4.052 10.951 1.00 90.94 91 ILE A C 1
ATOM 766 O O . ILE A 1 91 ? 7.807 -4.437 11.789 1.00 90.94 91 ILE A O 1
ATOM 770 N N . GLY A 1 92 ? 9.930 -4.245 11.086 1.00 93.44 92 GLY A N 1
ATOM 771 C CA . GLY A 1 92 ? 10.543 -4.894 12.239 1.00 93.44 92 GLY A CA 1
ATOM 772 C C . GLY A 1 92 ? 10.205 -4.182 13.547 1.00 93.44 92 GLY A C 1
ATOM 773 O O . GLY A 1 92 ? 9.827 -4.836 14.518 1.00 93.44 92 GLY A O 1
ATOM 774 N N . VAL A 1 93 ? 10.261 -2.850 13.579 1.00 95.06 93 VAL A N 1
ATOM 775 C CA . VAL A 1 93 ? 9.867 -2.062 14.758 1.00 95.06 93 VAL A CA 1
ATOM 776 C C . VAL A 1 93 ? 8.395 -2.293 15.104 1.00 95.06 93 VAL A C 1
ATOM 778 O O . VAL A 1 93 ? 8.089 -2.670 16.239 1.00 95.06 93 VAL A O 1
ATOM 781 N N . VAL A 1 94 ? 7.472 -2.118 14.152 1.00 94.75 94 VAL A N 1
ATOM 782 C CA . VAL A 1 94 ? 6.031 -2.247 14.442 1.00 94.75 94 VAL A CA 1
ATOM 783 C C . VAL A 1 94 ? 5.623 -3.689 14.752 1.00 94.75 94 VAL A C 1
ATOM 785 O O . VAL A 1 94 ? 4.758 -3.901 15.601 1.00 94.75 94 VAL A O 1
ATOM 788 N N . ALA A 1 95 ? 6.259 -4.682 14.127 1.00 93.00 95 ALA A N 1
ATOM 789 C CA . ALA A 1 95 ? 5.983 -6.099 14.354 1.00 93.00 95 ALA A CA 1
ATOM 790 C C . ALA A 1 95 ? 6.491 -6.604 15.708 1.00 93.00 95 ALA A C 1
ATOM 792 O O . ALA A 1 95 ? 5.866 -7.481 16.302 1.00 93.00 95 ALA A O 1
ATOM 793 N N . ASN A 1 96 ? 7.593 -6.041 16.209 1.00 95.31 96 ASN A N 1
ATOM 794 C CA . ASN A 1 96 ? 8.112 -6.356 17.540 1.00 95.31 96 ASN A CA 1
ATOM 795 C C . ASN A 1 96 ? 7.354 -5.613 18.645 1.00 95.31 96 ASN A C 1
ATOM 797 O O . ASN A 1 96 ? 7.176 -6.143 19.739 1.00 95.31 96 ASN A O 1
ATOM 801 N N . LYS A 1 97 ? 6.894 -4.387 18.371 1.00 95.19 97 LYS A N 1
ATOM 802 C CA . LYS A 1 97 ? 6.204 -3.552 19.360 1.00 95.19 97 LYS A CA 1
ATOM 803 C C . LYS A 1 97 ? 4.717 -3.881 19.500 1.00 95.19 97 LYS A C 1
ATOM 805 O O . LYS A 1 97 ? 4.161 -3.714 20.585 1.00 95.19 97 LYS A O 1
ATOM 810 N N . TYR A 1 98 ? 4.065 -4.343 18.431 1.00 93.44 98 TYR A N 1
ATOM 811 C CA . TYR A 1 98 ? 2.623 -4.588 18.409 1.00 93.44 98 TYR A CA 1
ATOM 812 C C . TYR A 1 98 ? 2.266 -5.987 17.900 1.00 93.44 98 TYR A C 1
ATOM 814 O O . TYR A 1 98 ? 2.817 -6.446 16.901 1.00 93.44 98 TYR A O 1
ATOM 822 N N . PRO A 1 99 ? 1.232 -6.636 18.470 1.00 92.88 99 PRO A N 1
ATOM 823 C CA . PRO A 1 99 ? 0.813 -7.972 18.037 1.00 92.88 99 PRO A CA 1
ATOM 824 C C . PRO A 1 99 ? 0.127 -7.975 16.658 1.00 92.88 99 PRO A C 1
ATOM 826 O O . PRO A 1 99 ? -0.094 -9.028 16.062 1.00 92.88 99 PRO A O 1
ATOM 829 N N . PHE A 1 100 ? -0.253 -6.800 16.149 1.00 92.75 100 PHE A N 1
ATOM 830 C CA . PHE A 1 100 ? -1.141 -6.672 14.997 1.00 92.75 100 PHE A CA 1
ATOM 831 C C . PHE A 1 100 ? -0.493 -7.042 13.669 1.00 92.75 100 PHE A C 1
ATOM 833 O O . PHE A 1 100 ? -1.172 -7.611 12.822 1.00 92.75 100 PHE A O 1
ATOM 840 N N . TRP A 1 101 ? 0.802 -6.772 13.498 1.00 88.75 101 TRP A N 1
ATOM 841 C CA . TRP A 1 101 ? 1.521 -7.175 12.290 1.00 88.75 101 TRP A CA 1
ATOM 842 C C . TRP A 1 101 ? 1.517 -8.698 12.130 1.00 88.75 101 TRP A C 1
ATOM 844 O O . TRP A 1 101 ? 1.104 -9.239 11.102 1.00 88.75 101 TRP A O 1
ATOM 854 N N . ASN A 1 102 ? 1.909 -9.401 13.195 1.00 84.69 102 ASN A N 1
ATOM 855 C CA . ASN A 1 102 ? 2.085 -10.851 13.181 1.00 84.69 102 ASN A CA 1
ATOM 856 C C . ASN A 1 102 ? 0.755 -11.610 13.075 1.00 84.69 102 ASN A C 1
ATOM 858 O O . ASN A 1 102 ? 0.732 -12.714 12.538 1.00 84.69 102 ASN A O 1
ATOM 862 N N . ARG A 1 103 ? -0.373 -11.018 13.502 1.00 86.88 103 ARG A N 1
ATOM 863 C CA . ARG A 1 103 ? -1.695 -11.672 13.410 1.00 86.88 103 ARG A CA 1
ATOM 864 C C . ARG A 1 103 ? -2.114 -11.975 11.971 1.00 86.88 103 ARG A C 1
ATOM 866 O O . ARG A 1 103 ? -2.817 -12.947 11.717 1.00 86.88 103 ARG A O 1
ATOM 873 N N . SER A 1 104 ? -1.749 -11.098 11.040 1.00 78.50 104 SER A N 1
ATOM 874 C CA . SER A 1 104 ? -2.163 -11.164 9.637 1.00 78.50 104 SER A CA 1
ATOM 875 C C . SER A 1 104 ? -0.982 -11.415 8.703 1.00 78.50 104 SER A C 1
ATOM 877 O O . SER A 1 104 ? -1.198 -11.666 7.510 1.00 78.50 104 SER A O 1
ATOM 879 N N . ASN A 1 105 ? 0.238 -11.385 9.252 1.00 78.12 105 ASN A N 1
ATOM 880 C CA . ASN A 1 105 ? 1.500 -11.296 8.532 1.00 78.12 105 ASN A CA 1
ATOM 881 C C . ASN A 1 105 ? 1.521 -10.080 7.585 1.00 78.12 105 ASN A C 1
ATOM 883 O O . ASN A 1 105 ? 1.816 -10.218 6.400 1.00 78.12 105 ASN A O 1
ATOM 887 N N . GLY A 1 106 ? 1.091 -8.918 8.090 1.00 78.12 106 GLY A N 1
ATOM 888 C CA . GLY A 1 106 ? 1.022 -7.655 7.343 1.00 78.12 106 GLY A CA 1
ATOM 889 C C . GLY A 1 106 ? -0.129 -7.540 6.331 1.00 78.12 106 GLY A C 1
ATOM 890 O O . GLY A 1 106 ? -0.180 -6.588 5.562 1.00 78.12 106 GLY A O 1
ATOM 891 N N . ALA A 1 107 ? -1.065 -8.495 6.277 1.00 73.25 107 ALA A N 1
ATOM 892 C CA . ALA A 1 107 ? -2.096 -8.542 5.227 1.00 73.25 107 ALA A CA 1
ATOM 893 C C . ALA A 1 107 ? -3.253 -7.538 5.401 1.00 73.25 107 ALA A C 1
ATOM 895 O O . ALA A 1 107 ? -4.115 -7.420 4.527 1.00 73.25 107 ALA A O 1
ATOM 896 N N . ASP A 1 108 ? -3.347 -6.886 6.554 1.00 81.00 108 ASP A N 1
ATOM 897 C CA . ASP A 1 108 ? -4.242 -5.756 6.820 1.00 81.00 108 ASP A CA 1
ATOM 898 C C . ASP A 1 108 ? -3.465 -4.442 6.998 1.00 81.00 108 ASP A C 1
ATOM 900 O O . ASP A 1 108 ? -4.049 -3.441 7.414 1.00 81.00 108 ASP A O 1
ATOM 904 N N . HIS A 1 109 ? -2.181 -4.436 6.624 1.00 88.50 109 HIS A N 1
ATOM 905 C CA . HIS A 1 109 ? -1.295 -3.281 6.663 1.00 88.50 109 HIS A CA 1
ATOM 906 C C . HIS A 1 109 ? -1.145 -2.696 5.271 1.00 88.50 109 HIS A C 1
ATOM 908 O O . HIS A 1 109 ? -0.989 -3.422 4.290 1.00 88.50 109 HIS A O 1
ATOM 914 N N . PHE A 1 110 ? -1.183 -1.377 5.176 1.00 86.50 110 PHE A N 1
ATOM 915 C CA . PHE A 1 110 ? -1.018 -0.682 3.913 1.00 86.50 110 PHE A CA 1
ATOM 916 C C . PHE A 1 110 ? -0.206 0.593 4.103 1.00 86.50 110 PHE A C 1
ATOM 918 O O . PHE A 1 110 ? -0.165 1.177 5.183 1.00 86.50 110 PHE A O 1
ATOM 925 N N . MET A 1 111 ? 0.427 1.026 3.023 1.00 84.94 111 MET A N 1
ATOM 926 C CA . MET A 1 111 ? 0.984 2.364 2.882 1.00 84.94 111 MET A CA 1
ATOM 927 C C . MET A 1 111 ? 0.328 3.008 1.667 1.00 84.94 111 MET A C 1
ATOM 929 O O . MET A 1 111 ? -0.055 2.309 0.724 1.00 84.94 111 MET A O 1
ATOM 933 N N . VAL A 1 112 ? 0.202 4.326 1.687 1.00 80.19 112 VAL A N 1
ATOM 934 C CA . VAL A 1 112 ? -0.144 5.087 0.493 1.00 80.19 112 VAL A CA 1
ATOM 935 C C . VAL A 1 112 ? 1.175 5.448 -0.160 1.00 80.19 112 VAL A C 1
ATOM 937 O O . VAL A 1 112 ? 2.105 5.886 0.505 1.00 80.19 112 VAL A O 1
ATOM 940 N N . SER A 1 113 ? 1.280 5.172 -1.448 1.00 72.19 113 SER A N 1
ATOM 941 C CA . SER A 1 113 ? 2.447 5.523 -2.237 1.00 72.19 113 SER A CA 1
ATOM 942 C C . SER A 1 113 ? 1.955 5.972 -3.592 1.00 72.19 113 SER A C 1
ATOM 944 O O . SER A 1 113 ? 1.103 5.319 -4.203 1.00 72.19 113 SER A O 1
ATOM 946 N N . CYS A 1 114 ? 2.492 7.084 -4.070 1.00 63.12 114 CYS A N 1
ATOM 947 C CA . CYS A 1 114 ? 2.280 7.472 -5.452 1.00 63.12 114 CYS A CA 1
ATOM 948 C C . CYS A 1 114 ? 3.267 6.681 -6.314 1.00 63.12 114 CYS A C 1
ATOM 950 O O . CYS A 1 114 ? 4.470 6.740 -6.070 1.00 63.12 114 CYS A O 1
ATOM 952 N N . HIS A 1 115 ? 2.699 5.926 -7.258 1.00 56.03 115 HIS A N 1
ATOM 953 C CA . HIS A 1 115 ? 3.237 5.180 -8.406 1.00 56.03 115 HIS A CA 1
ATOM 954 C C . HIS A 1 115 ? 4.748 4.877 -8.520 1.00 56.03 115 HIS A C 1
ATOM 956 O O . HIS A 1 115 ? 5.084 3.758 -8.873 1.00 56.03 115 HIS A O 1
ATOM 962 N N . ASP A 1 116 ? 5.686 5.763 -8.208 1.00 53.06 116 ASP A N 1
ATOM 963 C CA . ASP A 1 116 ? 7.105 5.591 -8.556 1.00 53.06 116 ASP A CA 1
ATOM 964 C C . ASP A 1 116 ? 7.945 4.739 -7.587 1.00 53.06 116 ASP A C 1
ATOM 966 O O . ASP A 1 116 ? 9.061 4.340 -7.932 1.00 53.06 116 ASP A O 1
ATOM 970 N N . TRP A 1 117 ? 7.442 4.438 -6.384 1.00 52.81 117 TRP A N 1
ATOM 971 C CA . TRP A 1 117 ? 8.246 3.834 -5.302 1.00 52.81 117 TRP A CA 1
ATOM 972 C C . TRP A 1 117 ? 7.720 2.505 -4.784 1.00 52.81 117 TRP A C 1
ATOM 974 O O . TRP A 1 117 ? 8.109 2.066 -3.701 1.00 52.81 117 TRP A O 1
ATOM 984 N N . VAL A 1 118 ? 6.861 1.837 -5.553 1.00 52.53 118 VAL A N 1
ATOM 985 C CA . VAL A 1 118 ? 6.327 0.540 -5.146 1.00 52.53 118 VAL A CA 1
ATOM 986 C C . VAL A 1 118 ? 7.457 -0.499 -5.089 1.00 52.53 118 VAL A C 1
ATOM 988 O O . VAL A 1 118 ? 7.887 -1.074 -6.089 1.00 52.53 118 VAL A O 1
ATOM 991 N N . ILE A 1 119 ? 7.964 -0.699 -3.871 1.00 51.28 119 ILE A N 1
ATOM 992 C CA . ILE A 1 119 ? 8.754 -1.843 -3.397 1.00 51.28 119 ILE A CA 1
ATOM 993 C C . ILE A 1 119 ? 8.065 -3.136 -3.777 1.00 51.28 119 ILE A C 1
ATOM 995 O O . ILE A 1 119 ? 6.847 -3.151 -3.782 1.00 51.28 119 ILE A O 1
ATOM 999 N N . ASN A 1 120 ? 8.841 -4.196 -4.032 1.00 50.78 120 ASN A N 1
ATOM 1000 C CA . ASN A 1 120 ? 8.403 -5.537 -4.439 1.00 50.78 120 ASN A CA 1
ATOM 1001 C C . ASN A 1 120 ? 7.035 -6.005 -3.886 1.00 50.78 120 ASN A C 1
ATOM 1003 O O . ASN A 1 120 ? 6.965 -6.813 -2.961 1.00 50.78 120 ASN A O 1
ATOM 1007 N N . LEU A 1 121 ? 5.952 -5.499 -4.463 1.00 61.66 121 LEU A N 1
ATOM 1008 C CA . LEU A 1 121 ? 4.584 -5.654 -4.007 1.00 61.66 121 LEU A CA 1
ATOM 1009 C C . LEU A 1 121 ? 3.711 -5.820 -5.240 1.00 61.66 121 LEU A C 1
ATOM 1011 O O . LEU A 1 121 ? 4.061 -5.467 -6.366 1.00 61.66 121 LEU A O 1
ATOM 1015 N N . LEU A 1 122 ? 2.565 -6.424 -4.997 1.00 71.19 122 LEU A N 1
ATOM 1016 C CA . LEU A 1 122 ? 1.510 -6.602 -5.969 1.00 71.19 122 LEU A CA 1
ATOM 1017 C C . LEU A 1 122 ? 0.638 -5.333 -5.950 1.00 71.19 122 LEU A C 1
ATOM 1019 O O . LEU A 1 122 ? 0.054 -5.012 -4.915 1.00 71.19 122 LEU A O 1
ATOM 1023 N N . CYS A 1 123 ? 0.564 -4.599 -7.063 1.00 80.19 123 CYS A N 1
ATOM 1024 C CA . CYS A 1 123 ? -0.203 -3.352 -7.157 1.00 80.19 123 CYS A CA 1
ATOM 1025 C C . CYS A 1 123 ? -1.662 -3.652 -7.466 1.00 80.19 123 CYS A C 1
ATOM 1027 O O . CYS A 1 123 ? -1.967 -4.110 -8.562 1.00 80.19 123 CYS A O 1
ATOM 1029 N N . LEU A 1 124 ? -2.579 -3.371 -6.541 1.00 83.56 124 LEU A N 1
ATOM 1030 C CA . LEU A 1 124 ? -4.005 -3.520 -6.823 1.00 83.56 124 LEU A CA 1
ATOM 1031 C C . LEU A 1 124 ? -4.456 -2.509 -7.888 1.00 83.56 124 LEU A C 1
ATOM 1033 O O . LEU A 1 124 ? -4.412 -1.298 -7.687 1.00 83.56 124 LEU A O 1
ATOM 1037 N N . CYS A 1 125 ? -4.942 -3.031 -9.008 1.00 83.50 125 CYS A N 1
ATOM 1038 C CA . CYS A 1 125 ? -5.479 -2.298 -10.145 1.00 83.50 125 CYS A CA 1
ATOM 1039 C C . CYS A 1 125 ? -6.968 -2.649 -10.320 1.00 83.50 125 CYS A C 1
ATOM 1041 O O . CYS A 1 125 ? -7.323 -3.348 -11.273 1.00 83.50 125 CYS A O 1
ATOM 1043 N N . PRO A 1 126 ? -7.863 -2.219 -9.409 1.00 83.00 126 PRO A N 1
ATOM 1044 C CA . PRO A 1 126 ? -9.292 -2.382 -9.629 1.00 83.00 126 PRO A CA 1
ATOM 1045 C C . PRO A 1 126 ? -9.745 -1.581 -10.847 1.00 83.00 126 PRO A C 1
ATOM 1047 O O . PRO A 1 126 ? -9.307 -0.438 -11.046 1.00 83.00 126 PRO A O 1
ATOM 1050 N N . SER A 1 127 ? -10.631 -2.174 -11.649 1.00 73.81 127 SER A N 1
ATOM 1051 C CA . SER A 1 127 ? -11.325 -1.458 -12.718 1.00 73.81 127 SER A CA 1
ATOM 1052 C C . SER A 1 127 ? -12.068 -0.269 -12.108 1.00 73.81 127 SER A C 1
ATOM 1054 O O . SER A 1 127 ? -12.863 -0.435 -11.182 1.00 73.81 127 SER A O 1
ATOM 1056 N N . GLY A 1 128 ? -11.754 0.943 -12.571 1.00 64.75 128 GLY A N 1
ATOM 1057 C CA . GLY A 1 128 ? -12.490 2.145 -12.184 1.00 64.75 128 GLY A CA 1
ATOM 1058 C C . GLY A 1 128 ? -13.877 2.195 -12.829 1.00 64.75 128 GLY A C 1
ATOM 1059 O O . GLY A 1 128 ? -14.234 1.327 -13.618 1.00 64.75 128 GLY A O 1
ATOM 1060 N N . PHE A 1 129 ? -14.639 3.244 -12.512 1.00 53.34 129 PHE A N 1
ATOM 1061 C CA . PHE A 1 129 ? -15.892 3.563 -13.210 1.00 53.34 129 PHE A CA 1
ATOM 1062 C C . PHE A 1 129 ? -15.666 4.115 -14.630 1.00 53.34 129 PHE A C 1
ATOM 1064 O O . PHE A 1 129 ? -16.596 4.148 -15.429 1.00 53.34 129 PHE A O 1
ATOM 1071 N N . GLU A 1 130 ? -14.444 4.551 -14.942 1.00 54.69 130 GLU A N 1
ATOM 1072 C CA . GLU A 1 130 ? -14.075 5.141 -16.229 1.00 54.69 130 GLU A CA 1
ATOM 1073 C C . GLU A 1 130 ? -13.485 4.111 -17.205 1.00 54.69 130 GLU A C 1
ATOM 1075 O O . GLU A 1 130 ? -12.944 3.080 -16.802 1.00 54.69 130 GLU A O 1
ATOM 1080 N N . VAL A 1 131 ? -13.565 4.427 -18.504 1.00 54.06 131 VAL A N 1
ATOM 1081 C CA . VAL A 1 131 ? -13.216 3.543 -19.636 1.00 54.06 131 VAL A CA 1
ATOM 1082 C C . VAL A 1 131 ? -11.742 3.103 -19.628 1.00 54.06 131 VAL A C 1
ATOM 1084 O O . VAL A 1 131 ? -11.425 2.023 -20.122 1.00 54.06 131 VAL A O 1
ATOM 1087 N N . ALA A 1 132 ? -10.842 3.891 -19.034 1.00 57.31 132 ALA A N 1
ATOM 1088 C CA . ALA A 1 132 ? -9.433 3.543 -18.880 1.00 57.31 132 ALA A CA 1
ATOM 1089 C C . ALA A 1 132 ? -8.947 3.896 -17.469 1.00 57.31 132 ALA A C 1
ATOM 1091 O O . ALA A 1 132 ? -8.913 5.059 -17.081 1.00 57.31 132 ALA A O 1
ATOM 1092 N N . SER A 1 133 ? -8.548 2.888 -16.692 1.00 66.25 133 SER A N 1
ATOM 1093 C CA . SER A 1 133 ? -7.935 3.104 -15.379 1.00 66.25 133 SER A CA 1
ATOM 1094 C C . SER A 1 133 ? -6.420 3.277 -15.546 1.00 66.25 133 SER A C 1
ATOM 1096 O O . SER A 1 133 ? -5.768 2.317 -15.975 1.00 66.25 133 SER A O 1
ATOM 1098 N N . PRO A 1 134 ? -5.816 4.417 -15.144 1.00 73.50 134 PRO A N 1
ATOM 1099 C CA . PRO A 1 134 ? -4.375 4.636 -15.297 1.00 73.50 134 PRO A CA 1
ATOM 1100 C C . PRO A 1 134 ? -3.549 3.664 -14.444 1.00 73.50 134 PRO A C 1
ATOM 1102 O O . PRO A 1 134 ? -2.418 3.350 -14.797 1.00 73.50 134 PRO A O 1
ATOM 1105 N N . ARG A 1 135 ? -4.156 3.074 -13.401 1.00 81.88 135 ARG A N 1
ATOM 1106 C CA . ARG A 1 135 ? -3.524 2.152 -12.438 1.00 81.88 135 ARG A CA 1
ATOM 1107 C C . ARG A 1 135 ? -2.689 1.039 -13.069 1.00 81.88 135 ARG A C 1
ATOM 1109 O O . ARG A 1 135 ? -1.673 0.650 -12.507 1.00 81.88 135 ARG A O 1
ATOM 1116 N N . VAL A 1 136 ? -3.125 0.487 -14.203 1.00 81.62 136 VAL A N 1
ATOM 1117 C CA . VAL A 1 136 ? -2.399 -0.600 -14.881 1.00 81.62 136 VAL A CA 1
ATOM 1118 C C . VAL A 1 136 ? -1.127 -0.074 -15.554 1.00 81.62 136 VAL A C 1
ATOM 1120 O O . VAL A 1 136 ? -0.068 -0.690 -15.442 1.00 81.62 136 VAL A O 1
ATOM 1123 N N . VAL A 1 137 ? -1.225 1.074 -16.224 1.00 78.00 137 VAL A N 1
ATOM 1124 C CA . VAL A 1 137 ? -0.085 1.739 -16.869 1.00 78.00 137 VAL A CA 1
ATOM 1125 C C . VAL A 1 137 ? 0.888 2.254 -15.809 1.00 78.00 137 VAL A C 1
ATOM 1127 O O . VAL A 1 137 ? 2.089 2.029 -15.927 1.00 78.00 137 VAL A O 1
ATOM 1130 N N . GLU A 1 138 ? 0.371 2.848 -14.733 1.00 76.31 138 GLU A N 1
ATOM 1131 C CA . GLU A 1 138 ? 1.146 3.304 -13.575 1.00 76.31 138 GLU A CA 1
ATOM 1132 C C . GLU A 1 138 ? 1.898 2.148 -12.903 1.00 76.31 138 GLU A C 1
ATOM 1134 O O . GLU A 1 138 ? 3.094 2.265 -12.647 1.00 76.31 138 GLU A O 1
ATOM 1139 N N . ALA A 1 139 ? 1.247 0.998 -12.685 1.00 79.50 139 ALA A N 1
ATOM 1140 C CA . ALA A 1 139 ? 1.901 -0.182 -12.118 1.00 79.50 139 ALA A CA 1
ATOM 1141 C C . ALA A 1 139 ? 3.053 -0.691 -13.003 1.00 79.50 139 ALA A C 1
ATOM 1143 O O . ALA A 1 139 ? 4.132 -1.003 -12.495 1.00 79.50 139 ALA A O 1
ATOM 1144 N N . ILE A 1 140 ? 2.864 -0.732 -14.328 1.00 80.12 140 ILE A N 1
ATOM 1145 C CA . ILE A 1 140 ? 3.926 -1.121 -15.269 1.00 80.12 140 ILE A CA 1
ATOM 1146 C C . ILE A 1 140 ? 5.076 -0.114 -15.241 1.00 80.12 140 ILE A C 1
ATOM 1148 O O . ILE A 1 140 ? 6.239 -0.516 -15.156 1.00 80.12 140 ILE A O 1
ATOM 1152 N N . TYR A 1 141 ? 4.764 1.182 -15.274 1.00 73.00 141 TYR A N 1
ATOM 1153 C CA . TYR A 1 141 ? 5.757 2.253 -15.209 1.00 73.00 141 TYR A CA 1
ATOM 1154 C C . TYR A 1 141 ? 6.585 2.194 -13.915 1.00 73.00 141 TYR A C 1
ATOM 1156 O O . TYR A 1 141 ? 7.803 2.373 -13.951 1.00 73.00 141 TYR A O 1
ATOM 1164 N N . ALA A 1 142 ? 5.961 1.825 -12.796 1.00 68.06 142 ALA A N 1
ATOM 1165 C CA . ALA A 1 142 ? 6.610 1.596 -11.505 1.00 68.06 142 ALA A CA 1
ATOM 1166 C C . ALA A 1 142 ? 7.536 0.364 -11.475 1.00 68.06 142 ALA A C 1
ATOM 1168 O O . ALA A 1 142 ? 8.382 0.207 -10.585 1.00 68.06 142 ALA A O 1
ATOM 1169 N N . GLY A 1 143 ? 7.374 -0.567 -12.419 1.00 72.88 143 GLY A N 1
ATOM 1170 C CA . GLY A 1 143 ? 7.963 -1.903 -12.329 1.00 72.88 143 GLY A CA 1
ATOM 1171 C C . GLY A 1 143 ? 7.291 -2.787 -11.270 1.00 72.88 143 GLY A C 1
ATOM 1172 O O . GLY A 1 143 ? 7.928 -3.702 -10.749 1.00 72.88 143 GLY A O 1
ATOM 1173 N N . CYS A 1 144 ? 6.037 -2.491 -10.929 1.00 79.25 144 CYS A N 1
ATOM 1174 C CA . CYS A 1 144 ? 5.208 -3.245 -9.998 1.00 79.25 144 CYS A CA 1
ATOM 1175 C C . CYS A 1 144 ? 4.392 -4.308 -10.742 1.00 79.25 144 CYS A C 1
ATOM 1177 O O . CYS A 1 144 ? 3.941 -4.068 -11.858 1.00 79.25 144 CYS A O 1
ATOM 1179 N N . VAL A 1 145 ? 4.162 -5.478 -10.137 1.00 86.62 145 VAL A N 1
ATOM 1180 C CA . VAL A 1 145 ? 3.310 -6.521 -10.738 1.00 86.62 145 VAL A CA 1
ATOM 1181 C C . VAL A 1 145 ? 1.835 -6.136 -10.554 1.00 86.62 145 VAL A C 1
ATOM 1183 O O . VAL A 1 145 ? 1.366 -6.131 -9.412 1.00 86.62 145 VAL A O 1
ATOM 1186 N N . PRO A 1 146 ? 1.086 -5.813 -11.628 1.00 89.19 146 PRO A N 1
ATOM 1187 C CA . PRO A 1 146 ? -0.317 -5.429 -11.515 1.00 89.19 146 PRO A CA 1
ATOM 1188 C C . PRO A 1 146 ? -1.201 -6.603 -11.075 1.00 89.19 146 PRO A C 1
ATOM 1190 O O . PRO A 1 146 ? -1.123 -7.705 -11.620 1.00 89.19 146 PRO A O 1
ATOM 1193 N N . VAL A 1 147 ? -2.090 -6.340 -10.120 1.00 91.25 147 VAL A N 1
ATOM 1194 C CA . VAL A 1 147 ? -3.210 -7.196 -9.720 1.00 91.25 147 VAL A CA 1
ATOM 1195 C C . VAL A 1 147 ? -4.485 -6.587 -10.271 1.00 91.25 147 VAL A C 1
ATOM 1197 O O . VAL A 1 147 ? -5.071 -5.684 -9.679 1.00 91.25 147 VAL A O 1
ATOM 1200 N N . ILE A 1 148 ? -4.914 -7.064 -11.424 1.00 90.44 148 ILE A N 1
ATOM 1201 C CA . ILE A 1 148 ? -6.084 -6.554 -12.125 1.00 90.44 148 ILE A CA 1
ATOM 1202 C C . ILE A 1 148 ? -7.325 -7.132 -11.454 1.00 90.44 148 ILE A C 1
ATOM 1204 O O . ILE A 1 148 ? -7.520 -8.346 -11.476 1.00 90.44 148 ILE A O 1
ATOM 1208 N N . ILE A 1 149 ? -8.155 -6.274 -10.857 1.00 89.75 149 ILE A N 1
ATOM 1209 C CA . ILE A 1 149 ? -9.433 -6.692 -10.271 1.00 89.75 149 ILE A CA 1
ATOM 1210 C C . ILE A 1 149 ? -10.554 -6.249 -11.209 1.00 89.75 149 ILE A C 1
ATOM 1212 O O . ILE A 1 149 ? -10.887 -5.064 -11.243 1.00 89.75 149 ILE A O 1
ATOM 1216 N N . SER A 1 150 ? -11.099 -7.175 -11.999 1.00 85.81 150 SER A N 1
ATOM 1217 C CA . SER A 1 150 ? -12.184 -6.894 -12.950 1.00 85.81 150 SER A CA 1
ATOM 1218 C C . SER A 1 150 ? -12.835 -8.181 -13.462 1.00 85.81 150 SER A C 1
ATOM 1220 O O . SER A 1 150 ? -12.169 -9.214 -13.495 1.00 85.81 150 SER A O 1
ATOM 1222 N N . ASP A 1 151 ? -14.064 -8.090 -13.974 1.00 81.31 151 ASP A N 1
ATOM 1223 C CA . ASP A 1 151 ? -14.719 -9.208 -14.671 1.00 81.31 151 ASP A CA 1
ATOM 1224 C C . ASP A 1 151 ? -14.628 -9.112 -16.207 1.00 81.31 151 ASP A C 1
ATOM 1226 O O . ASP A 1 151 ? -14.547 -10.140 -16.866 1.00 81.31 151 ASP A O 1
ATOM 1230 N N . ASN A 1 152 ? -14.607 -7.900 -16.782 1.00 74.06 152 ASN A N 1
ATOM 1231 C CA . ASN A 1 152 ? -14.658 -7.667 -18.238 1.00 74.06 152 ASN A CA 1
ATOM 1232 C C . ASN A 1 152 ? -13.743 -6.510 -18.693 1.00 74.06 152 ASN A C 1
ATOM 1234 O O . ASN A 1 152 ? -14.115 -5.705 -19.549 1.00 74.06 152 ASN A O 1
ATOM 1238 N N . TYR A 1 153 ? -12.557 -6.369 -18.098 1.00 75.62 153 TYR A N 1
ATOM 1239 C CA . TYR A 1 153 ? -11.617 -5.317 -18.488 1.00 75.62 153 TYR A CA 1
ATOM 1240 C C . TYR A 1 153 ? -10.750 -5.758 -19.669 1.00 75.62 153 TYR A C 1
ATOM 1242 O O . TYR A 1 153 ? -9.940 -6.678 -19.558 1.00 75.62 153 TYR A O 1
ATOM 1250 N N . SER A 1 154 ? -10.901 -5.074 -20.804 1.00 81.00 154 SER A N 1
ATOM 1251 C CA . SER A 1 154 ? -10.014 -5.262 -21.954 1.00 81.00 154 SER A CA 1
ATOM 1252 C C . SER A 1 154 ? -8.674 -4.589 -21.672 1.00 81.00 154 SER A C 1
ATOM 1254 O O . SER A 1 154 ? -8.574 -3.363 -21.655 1.00 81.00 154 SER A O 1
ATOM 1256 N N . LEU A 1 155 ? -7.644 -5.395 -21.419 1.00 83.69 155 LEU A N 1
ATOM 1257 C CA . LEU A 1 155 ? -6.309 -4.885 -21.127 1.00 83.69 155 LEU A CA 1
ATOM 1258 C C . LEU A 1 155 ? -5.667 -4.270 -22.382 1.00 83.69 155 LEU A C 1
ATOM 1260 O O . LEU A 1 155 ? -5.805 -4.830 -23.478 1.00 83.69 155 LEU A O 1
ATOM 1264 N N . PRO A 1 156 ? -4.941 -3.146 -22.234 1.00 79.88 156 PRO A N 1
ATOM 1265 C CA . PRO A 1 156 ? -4.328 -2.463 -23.364 1.00 79.88 156 PRO A CA 1
ATOM 1266 C C . PRO A 1 156 ? -3.275 -3.355 -24.030 1.00 79.88 156 PRO A C 1
ATOM 1268 O O . PRO A 1 156 ? -2.536 -4.073 -23.352 1.00 79.88 156 PRO A O 1
ATOM 1271 N N . PHE A 1 157 ? -3.218 -3.301 -25.364 1.00 83.62 157 PHE A N 1
ATOM 1272 C CA . PHE A 1 157 ? -2.281 -4.074 -26.189 1.00 83.62 157 PHE A CA 1
ATOM 1273 C C . PHE A 1 157 ? -2.303 -5.584 -25.895 1.00 83.62 157 PHE A C 1
ATOM 1275 O O . PHE A 1 157 ? -1.259 -6.230 -25.884 1.00 83.62 157 PHE A O 1
ATOM 1282 N N . SER A 1 158 ? -3.466 -6.161 -25.579 1.00 84.06 158 SER A N 1
ATOM 1283 C CA . SER A 1 158 ? -3.605 -7.594 -25.255 1.00 84.06 158 SER A CA 1
ATOM 1284 C C . SER A 1 158 ? -3.301 -8.533 -26.434 1.00 84.06 158 SER A C 1
ATOM 1286 O O . SER A 1 158 ? -3.046 -9.718 -26.224 1.00 84.06 158 SER A O 1
ATOM 1288 N N . ASP A 1 159 ? -3.263 -7.999 -27.652 1.00 81.25 159 ASP A N 1
ATOM 1289 C CA . ASP A 1 159 ? -2.778 -8.632 -28.880 1.00 81.25 159 ASP A CA 1
ATOM 1290 C C . ASP A 1 159 ? -1.242 -8.747 -28.940 1.00 81.25 159 ASP A C 1
ATOM 1292 O O . ASP A 1 159 ? -0.712 -9.657 -29.578 1.00 81.25 159 ASP A O 1
ATOM 1296 N N . VAL A 1 160 ? -0.523 -7.872 -28.232 1.00 83.56 160 VAL A N 1
ATOM 1297 C CA . VAL A 1 160 ? 0.951 -7.840 -28.178 1.00 83.56 160 VAL A CA 1
ATOM 1298 C C . VAL A 1 160 ? 1.486 -8.373 -26.842 1.00 83.56 160 VAL A C 1
ATOM 1300 O O . VAL A 1 160 ? 2.485 -9.096 -26.792 1.00 83.56 160 VAL A O 1
ATOM 1303 N N . LEU A 1 161 ? 0.835 -8.021 -25.732 1.00 85.19 161 LEU A N 1
ATOM 1304 C CA . LEU A 1 161 ? 1.270 -8.297 -24.368 1.00 85.19 161 LEU A CA 1
ATOM 1305 C C . LEU A 1 161 ? 0.555 -9.516 -23.785 1.00 85.19 161 LEU A C 1
ATOM 1307 O O . LEU A 1 161 ? -0.661 -9.543 -23.612 1.00 85.19 161 LEU A O 1
ATOM 1311 N N . ASN A 1 162 ? 1.339 -10.506 -23.355 1.00 89.06 162 ASN A N 1
ATOM 1312 C CA . ASN A 1 162 ? 0.813 -11.630 -22.586 1.00 89.06 162 ASN A CA 1
ATOM 1313 C C . ASN A 1 162 ? 0.757 -11.285 -21.089 1.00 89.06 162 ASN A C 1
ATOM 1315 O O . ASN A 1 162 ? 1.690 -11.589 -20.339 1.00 89.06 162 ASN A O 1
ATOM 1319 N N . TRP A 1 163 ? -0.350 -10.668 -20.676 1.00 89.38 163 TRP A N 1
ATOM 1320 C CA . TRP A 1 163 ? -0.612 -10.218 -19.304 1.00 89.38 163 TRP A CA 1
ATOM 1321 C C . TRP A 1 163 ? -0.427 -11.316 -18.254 1.00 89.38 163 TRP A C 1
ATOM 1323 O O . TRP A 1 163 ? 0.229 -11.084 -17.243 1.00 89.38 163 TRP A O 1
ATOM 1333 N N . LYS A 1 164 ? -0.818 -12.562 -18.552 1.00 90.88 164 LYS A N 1
ATOM 1334 C CA . LYS A 1 164 ? -0.648 -13.716 -17.645 1.00 90.88 164 LYS A CA 1
ATOM 1335 C C . LYS A 1 164 ? 0.801 -13.967 -17.210 1.00 90.88 164 LYS A C 1
ATOM 1337 O O . LYS A 1 164 ? 1.032 -14.667 -16.226 1.00 90.88 164 LYS A O 1
ATOM 1342 N N . LYS A 1 165 ? 1.794 -13.452 -17.948 1.00 91.12 165 LYS A N 1
ATOM 1343 C CA . LYS A 1 165 ? 3.217 -13.582 -17.593 1.00 91.12 165 LYS A CA 1
ATOM 1344 C C . LYS A 1 165 ? 3.675 -12.572 -16.545 1.00 91.12 165 LYS A C 1
ATOM 1346 O O . LYS A 1 165 ? 4.733 -12.781 -15.956 1.00 91.12 165 LYS A O 1
ATOM 1351 N N . PHE A 1 166 ? 2.942 -11.481 -16.346 1.00 90.44 166 PHE A N 1
ATOM 1352 C CA . PHE A 1 166 ? 3.395 -10.354 -15.534 1.00 90.44 166 PHE A CA 1
ATOM 1353 C C . PHE A 1 166 ? 2.295 -9.682 -14.708 1.00 90.44 166 PHE A C 1
ATOM 1355 O O . PHE A 1 166 ? 2.571 -8.659 -14.095 1.00 90.44 166 PHE A O 1
ATOM 1362 N N . SER A 1 167 ? 1.091 -10.248 -14.648 1.00 91.75 167 SER A N 1
ATOM 1363 C CA . SER A 1 167 ? -0.011 -9.774 -13.814 1.00 91.75 167 SER A CA 1
ATOM 1364 C C . SER A 1 167 ? -0.662 -10.909 -13.017 1.00 91.75 167 SER A C 1
ATOM 1366 O O . SER A 1 167 ? -0.472 -12.099 -13.288 1.00 91.75 167 SER A O 1
ATOM 1368 N N . VAL A 1 168 ? -1.455 -10.527 -12.019 1.00 91.69 168 VAL A N 1
ATOM 1369 C CA . VAL A 1 168 ? -2.427 -11.394 -11.346 1.00 91.69 168 VAL A CA 1
ATOM 1370 C C . VAL A 1 168 ? -3.815 -10.871 -11.688 1.00 91.69 168 VAL A C 1
ATOM 1372 O O . VAL A 1 168 ? -4.087 -9.695 -11.497 1.00 91.69 168 VAL A O 1
ATOM 1375 N N . GLU A 1 169 ? -4.706 -11.723 -12.177 1.00 91.50 169 GLU A N 1
ATOM 1376 C CA . GLU A 1 169 ? -6.082 -11.337 -12.502 1.00 91.50 169 GLU A CA 1
ATOM 1377 C C . GLU A 1 169 ? -7.038 -11.907 -11.449 1.00 91.50 169 GLU A C 1
ATOM 1379 O O . GLU A 1 169 ? -6.962 -13.090 -11.102 1.00 91.50 169 GLU A O 1
ATOM 1384 N N . ILE A 1 170 ? -7.915 -11.060 -10.908 1.00 90.69 170 ILE A N 1
ATOM 1385 C CA . ILE A 1 170 ? -8.877 -11.402 -9.859 1.00 90.69 170 ILE A CA 1
ATOM 1386 C C . ILE A 1 170 ? -10.273 -10.927 -10.294 1.00 90.69 170 ILE A C 1
ATOM 1388 O O . ILE A 1 170 ? -10.490 -9.725 -10.431 1.00 90.69 170 ILE A O 1
ATOM 1392 N N . PRO A 1 171 ? -11.245 -11.836 -10.474 1.00 90.62 171 PRO A N 1
ATOM 1393 C CA . PRO A 1 171 ? -12.637 -11.455 -10.702 1.00 90.62 171 PRO A CA 1
ATOM 1394 C C . PRO A 1 171 ? -13.193 -10.622 -9.541 1.00 90.62 171 PRO A C 1
ATOM 1396 O O . PRO A 1 171 ? -12.842 -10.861 -8.382 1.00 90.62 171 PRO A O 1
ATOM 1399 N N . VAL A 1 172 ? -14.111 -9.694 -9.815 1.00 87.25 172 VAL A N 1
ATOM 1400 C CA . VAL A 1 172 ? -14.748 -8.842 -8.788 1.00 87.25 172 VAL A CA 1
ATOM 1401 C C . VAL A 1 172 ? -15.468 -9.709 -7.751 1.00 87.25 172 VAL A C 1
ATOM 1403 O O . VAL A 1 172 ? -15.397 -9.443 -6.551 1.00 87.25 172 VAL A O 1
ATOM 1406 N N . SER A 1 173 ? -16.073 -10.817 -8.187 1.00 89.75 173 SER A N 1
ATOM 1407 C CA . SER A 1 173 ? -16.706 -11.807 -7.303 1.00 89.75 173 SER A CA 1
ATOM 1408 C C . SER A 1 173 ? -15.754 -12.422 -6.265 1.00 89.75 173 SER A C 1
ATOM 1410 O O . SER A 1 173 ? -16.209 -12.858 -5.209 1.00 89.75 173 SER A O 1
ATOM 1412 N N . LYS A 1 174 ? -14.437 -12.407 -6.514 1.00 90.06 174 LYS A N 1
ATOM 1413 C CA . LYS A 1 174 ? -13.395 -12.941 -5.622 1.00 90.06 174 LYS A CA 1
ATOM 1414 C C . LYS A 1 174 ? -12.701 -11.882 -4.765 1.00 90.06 174 LYS A C 1
ATOM 1416 O O . LYS A 1 174 ? -11.737 -12.203 -4.069 1.00 90.06 174 LYS A O 1
ATOM 1421 N N . ILE A 1 175 ? -13.189 -10.639 -4.748 1.00 83.19 175 ILE A N 1
ATOM 1422 C CA . ILE A 1 175 ? -12.680 -9.585 -3.852 1.00 83.19 175 ILE A CA 1
ATOM 1423 C C . ILE A 1 175 ? -12.579 -10.045 -2.383 1.00 83.19 175 ILE A C 1
ATOM 1425 O O . ILE A 1 175 ? -11.535 -9.795 -1.773 1.00 83.19 175 ILE A O 1
ATOM 1429 N N . PRO A 1 176 ? -13.567 -10.762 -1.803 1.00 86.81 176 PRO A N 1
ATOM 1430 C CA . PRO A 1 176 ? -13.462 -11.250 -0.423 1.00 86.81 176 PRO A CA 1
ATOM 1431 C C . PRO A 1 176 ? -12.269 -12.193 -0.183 1.00 86.81 176 PRO A C 1
ATOM 1433 O O . PRO A 1 176 ? -11.763 -12.285 0.935 1.00 86.81 176 PRO A O 1
ATOM 1436 N N . GLU A 1 177 ? -11.792 -12.867 -1.230 1.00 87.00 177 GLU A N 1
ATOM 1437 C CA . GLU A 1 177 ? -10.713 -13.857 -1.189 1.00 87.00 177 GLU A CA 1
ATOM 1438 C C . GLU A 1 177 ? -9.349 -13.287 -1.605 1.00 87.00 177 GLU A C 1
ATOM 1440 O O . GLU A 1 177 ? -8.354 -14.015 -1.561 1.00 87.00 177 GLU A O 1
ATOM 1445 N N . ILE A 1 178 ? -9.263 -11.997 -1.969 1.00 82.06 178 ILE A N 1
ATOM 1446 C CA . ILE A 1 178 ? -8.029 -11.343 -2.451 1.00 82.06 178 ILE A CA 1
ATOM 1447 C C . ILE A 1 178 ? -6.831 -11.672 -1.563 1.00 82.06 178 ILE A C 1
ATOM 1449 O O . ILE A 1 178 ? -5.767 -12.026 -2.062 1.00 82.06 178 ILE A O 1
ATOM 1453 N N . LYS A 1 179 ? -7.008 -11.630 -0.240 1.00 73.75 179 LYS A N 1
ATOM 1454 C CA . LYS A 1 179 ? -5.929 -11.922 0.711 1.00 73.75 179 LYS A CA 1
ATOM 1455 C C . LYS A 1 179 ? -5.361 -13.332 0.524 1.00 73.75 179 LYS A C 1
ATOM 1457 O O . LYS A 1 179 ? -4.145 -13.498 0.541 1.00 73.75 179 LYS A O 1
ATOM 1462 N N . ASN A 1 180 ? -6.219 -14.329 0.322 1.00 77.31 180 ASN A N 1
ATOM 1463 C CA . ASN A 1 180 ? -5.807 -15.720 0.132 1.00 77.31 180 ASN A CA 1
ATOM 1464 C C . ASN A 1 180 ? -5.147 -15.917 -1.234 1.00 77.31 180 ASN A C 1
ATOM 1466 O O . ASN A 1 180 ? -4.123 -16.589 -1.329 1.00 77.31 180 ASN A O 1
ATOM 1470 N N . ILE A 1 181 ? -5.689 -15.277 -2.274 1.00 82.94 181 ILE A N 1
ATOM 1471 C CA . ILE A 1 181 ? -5.140 -15.327 -3.635 1.00 82.94 181 ILE A CA 1
ATOM 1472 C C . ILE A 1 181 ? -3.727 -14.740 -3.664 1.00 82.94 181 ILE A C 1
ATOM 1474 O O . ILE A 1 181 ? -2.811 -15.376 -4.184 1.00 82.94 181 ILE A O 1
ATOM 1478 N N . LEU A 1 182 ? -3.533 -13.558 -3.070 1.00 80.38 182 LEU A N 1
ATOM 1479 C CA . LEU A 1 182 ? -2.235 -12.884 -3.038 1.00 80.38 182 LEU A CA 1
ATOM 1480 C C . LEU A 1 182 ? -1.221 -13.635 -2.168 1.00 80.38 182 LEU A C 1
ATOM 1482 O O . LEU A 1 182 ? -0.077 -13.791 -2.585 1.00 80.38 182 LEU A O 1
ATOM 1486 N N . LYS A 1 183 ? -1.636 -14.184 -1.016 1.00 74.00 183 LYS A N 1
ATOM 1487 C CA . LYS A 1 183 ? -0.784 -15.072 -0.198 1.00 74.00 183 LYS A CA 1
ATOM 1488 C C . LYS A 1 183 ? -0.398 -16.364 -0.925 1.00 74.00 183 LYS A C 1
ATOM 1490 O O . LYS A 1 183 ? 0.669 -16.907 -0.666 1.00 74.00 183 LYS A O 1
ATOM 1495 N N . GLY A 1 184 ? -1.244 -16.848 -1.835 1.00 77.31 184 GLY A N 1
ATOM 1496 C CA . GLY A 1 184 ? -0.969 -18.018 -2.671 1.00 77.31 184 GLY A CA 1
ATOM 1497 C C . GLY A 1 184 ? 0.060 -17.777 -3.783 1.00 77.31 184 GLY A C 1
ATOM 1498 O O . GLY A 1 184 ? 0.485 -18.729 -4.440 1.00 77.31 184 GLY A O 1
ATOM 1499 N N . VAL A 1 185 ? 0.483 -16.531 -4.024 1.00 80.94 185 VAL A N 1
ATOM 1500 C CA . VAL A 1 185 ? 1.544 -16.226 -4.992 1.00 80.94 185 VAL A CA 1
ATOM 1501 C C . VAL A 1 185 ? 2.898 -16.532 -4.356 1.00 80.94 185 VAL A C 1
ATOM 1503 O O . VAL A 1 185 ? 3.372 -15.804 -3.491 1.00 80.94 185 VAL A O 1
ATOM 1506 N N . SER A 1 186 ? 3.551 -17.607 -4.806 1.00 78.50 186 SER A N 1
ATOM 1507 C CA . SER A 1 186 ? 4.895 -17.946 -4.332 1.00 78.50 186 SER A CA 1
ATOM 1508 C C . SER A 1 186 ? 5.924 -16.876 -4.720 1.00 78.50 186 SER A C 1
ATOM 1510 O O . SER A 1 186 ? 5.819 -16.250 -5.778 1.00 78.50 186 SER A O 1
ATOM 1512 N N . ASN A 1 187 ? 6.978 -16.722 -3.911 1.00 71.50 187 ASN A N 1
ATOM 1513 C CA . ASN A 1 187 ? 8.083 -15.801 -4.209 1.00 71.50 187 ASN A CA 1
ATOM 1514 C C . ASN A 1 187 ? 8.723 -16.072 -5.579 1.00 71.50 187 ASN A C 1
ATOM 1516 O O . ASN A 1 187 ? 9.063 -15.139 -6.301 1.00 71.50 187 ASN A O 1
ATOM 1520 N N . GLU A 1 188 ? 8.849 -17.340 -5.979 1.00 73.75 188 GLU A N 1
ATOM 1521 C CA . GLU A 1 188 ? 9.375 -17.702 -7.298 1.00 73.75 188 GLU A CA 1
ATOM 1522 C C . GLU A 1 188 ? 8.470 -17.190 -8.429 1.00 73.75 188 GLU A C 1
ATOM 1524 O O . GLU A 1 188 ? 8.950 -16.612 -9.409 1.00 73.75 188 GLU A O 1
ATOM 1529 N N . LYS A 1 189 ? 7.149 -17.363 -8.282 1.00 80.38 189 LYS A N 1
ATOM 1530 C CA . LYS A 1 189 ? 6.164 -16.862 -9.245 1.00 80.38 189 LYS A CA 1
ATOM 1531 C C . LYS A 1 189 ? 6.195 -15.337 -9.304 1.00 80.38 189 LYS A C 1
ATOM 1533 O O . LYS A 1 189 ? 6.224 -14.778 -10.398 1.00 80.38 189 LYS A O 1
ATOM 1538 N N . TYR A 1 190 ? 6.251 -14.676 -8.150 1.00 79.44 190 TYR A N 1
ATOM 1539 C CA . TYR A 1 190 ? 6.390 -13.226 -8.057 1.00 79.44 190 TYR A CA 1
ATOM 1540 C C . TYR A 1 190 ? 7.647 -12.725 -8.787 1.00 79.44 190 TYR A C 1
ATOM 1542 O O . TYR A 1 190 ? 7.544 -11.861 -9.654 1.00 79.44 190 TYR A O 1
ATOM 1550 N N . LEU A 1 191 ? 8.820 -13.312 -8.525 1.00 75.19 191 LEU A N 1
ATOM 1551 C CA . LEU A 1 191 ? 10.081 -12.909 -9.161 1.00 75.19 191 LEU A CA 1
ATOM 1552 C C . LEU A 1 191 ? 10.065 -13.105 -10.684 1.00 75.19 191 LEU A C 1
ATOM 1554 O O . LEU A 1 191 ? 10.656 -12.304 -11.412 1.00 75.19 191 LEU A O 1
ATOM 1558 N N . LYS A 1 192 ? 9.385 -14.145 -11.184 1.00 80.56 192 LYS A N 1
ATOM 1559 C CA . LYS A 1 192 ? 9.165 -14.334 -12.628 1.00 80.56 192 LYS A CA 1
ATOM 1560 C C . LYS A 1 192 ? 8.316 -13.201 -13.207 1.00 80.56 192 LYS A C 1
ATOM 1562 O O . LYS A 1 192 ? 8.735 -12.593 -14.191 1.00 80.56 192 LYS A O 1
ATOM 1567 N N . MET A 1 193 ? 7.187 -12.877 -12.572 1.00 88.38 193 MET A N 1
ATOM 1568 C CA . MET A 1 193 ? 6.319 -11.775 -13.007 1.00 88.38 193 MET A CA 1
ATOM 1569 C C . MET A 1 193 ? 7.055 -10.433 -12.967 1.00 88.38 193 MET A C 1
ATOM 1571 O O . MET A 1 193 ? 7.050 -9.712 -13.958 1.00 88.38 193 MET A O 1
ATOM 1575 N N . TYR A 1 194 ? 7.780 -10.143 -11.887 1.00 79.50 194 TYR A N 1
ATOM 1576 C CA . TYR A 1 194 ? 8.581 -8.927 -11.723 1.00 79.50 194 TYR A CA 1
ATOM 1577 C C . TYR A 1 194 ? 9.618 -8.737 -12.845 1.00 79.50 194 TYR A C 1
ATOM 1579 O O . TYR A 1 194 ? 9.733 -7.659 -13.440 1.00 79.50 194 TYR A O 1
ATOM 1587 N N . LYS A 1 195 ? 10.344 -9.806 -13.204 1.00 78.38 195 LYS A N 1
ATOM 1588 C CA . LYS A 1 195 ? 11.279 -9.791 -14.344 1.00 78.38 195 LYS A CA 1
ATOM 1589 C C . LYS A 1 195 ? 10.567 -9.520 -15.669 1.00 78.38 195 LYS A C 1
ATOM 1591 O O . LYS A 1 195 ? 11.148 -8.881 -16.541 1.00 78.38 195 LYS A O 1
ATOM 1596 N N . CYS A 1 196 ? 9.342 -10.012 -15.841 1.00 83.12 196 CYS A N 1
ATOM 1597 C CA . CYS A 1 196 ? 8.547 -9.764 -17.041 1.00 83.12 196 CYS A CA 1
ATOM 1598 C C . CYS A 1 196 ? 8.000 -8.330 -17.094 1.00 83.12 196 CYS A C 1
ATOM 1600 O O . CYS A 1 196 ? 8.119 -7.716 -18.150 1.00 83.12 196 CYS A O 1
ATOM 1602 N N . VAL A 1 197 ? 7.514 -7.763 -15.979 1.00 82.69 197 VAL A N 1
ATOM 1603 C CA . VAL A 1 197 ? 7.108 -6.342 -15.902 1.00 82.69 197 VAL A CA 1
ATOM 1604 C C . VAL A 1 197 ? 8.265 -5.429 -16.308 1.00 82.69 197 VAL A C 1
ATOM 1606 O O . VAL A 1 197 ? 8.088 -4.510 -17.099 1.00 82.69 197 VAL A O 1
ATOM 1609 N N . SER A 1 198 ? 9.482 -5.731 -15.848 1.00 75.38 198 SER A N 1
ATOM 1610 C CA . SER A 1 198 ? 10.679 -4.935 -16.164 1.00 75.38 198 SER A CA 1
ATOM 1611 C C . SER A 1 198 ? 10.992 -4.852 -17.667 1.00 75.38 198 SER A C 1
ATOM 1613 O O . SER A 1 198 ? 11.680 -3.928 -18.086 1.00 75.38 198 SER A O 1
ATOM 1615 N N . LYS A 1 199 ? 10.502 -5.798 -18.482 1.00 79.44 199 LYS A N 1
ATOM 1616 C CA . LYS A 1 199 ? 10.687 -5.814 -19.946 1.00 79.44 199 LYS A CA 1
ATOM 1617 C C . LYS A 1 199 ? 9.623 -5.025 -20.705 1.00 79.44 199 LYS A C 1
ATOM 1619 O O . LYS A 1 199 ? 9.846 -4.694 -21.861 1.00 79.44 199 LYS A O 1
ATOM 1624 N N . VAL A 1 200 ? 8.472 -4.786 -20.080 1.00 80.12 200 VAL A N 1
ATOM 1625 C CA . VAL A 1 200 ? 7.339 -4.054 -20.673 1.00 80.12 200 VAL A CA 1
ATOM 1626 C C . VAL A 1 200 ? 7.205 -2.642 -20.097 1.00 80.12 200 VAL A C 1
ATOM 1628 O O . VAL A 1 200 ? 6.308 -1.899 -20.480 1.00 80.12 200 VAL A O 1
ATOM 1631 N N . ARG A 1 201 ? 8.103 -2.269 -19.179 1.00 73.56 201 ARG A N 1
ATOM 1632 C CA . ARG A 1 201 ? 8.233 -0.919 -18.640 1.00 73.56 201 ARG A CA 1
ATOM 1633 C C . ARG A 1 201 ? 8.749 0.022 -19.732 1.00 73.56 201 ARG A C 1
ATOM 1635 O O . ARG A 1 201 ? 9.803 -0.232 -20.312 1.00 73.56 201 ARG A O 1
ATOM 1642 N N . PHE A 1 202 ? 8.017 1.103 -19.978 1.00 60.09 202 PHE A N 1
ATOM 1643 C CA . PHE A 1 202 ? 8.454 2.191 -20.853 1.00 60.09 202 PHE A CA 1
ATOM 1644 C C . PHE A 1 202 ? 9.699 2.861 -20.238 1.00 60.09 202 PHE A C 1
ATOM 1646 O O . PHE A 1 202 ? 9.689 3.164 -19.042 1.00 60.09 202 PHE A O 1
ATOM 1653 N N . GLN A 1 203 ? 10.781 2.984 -21.018 1.00 50.78 203 GLN A N 1
ATOM 1654 C CA . GLN A 1 203 ? 12.034 3.643 -20.613 1.00 50.78 203 GLN A CA 1
ATOM 1655 C C . GLN A 1 203 ? 11.967 5.147 -20.840 1.00 50.78 203 GLN A C 1
ATOM 1657 O O . GLN A 1 203 ? 11.378 5.545 -21.869 1.00 50.78 203 GLN A O 1
#

Radius of gyration: 17.7 Å; chains: 1; bounding box: 51×37×49 Å

Foldseek 3Di:
DDLDAAEEEDPDDDPPFFLAEDCDDLQNVLRVCSCQQPDPPRPRYDPDVVSHQAYEHRGHPVVCCVPVQPPPPDPVSVDLVSVVCVVVVVLVVCVVVDVVCVVLVCLRYDYDDRLQNDDLDEQEAEDDPDLDGCSVVSCLQNLHQYEYEEDDRDDPPVVPDPNVQAHHYHYVVCPVVVSVSRVPQDPVSSVRNSVVSPVVHDD

InterPro domains:
  IPR004263 Exostosin-like [PTHR11062] (123-198)
  IPR040911 Exostosin, GT47 domain [PF03016] (3-117)
  IPR040911 Exostosin, GT47 domain [PF03016] (123-183)

Secondary structure (DSSP, 8-state):
-PPPP-EEEP----TTTBS----SGGGHHHHHHHHHHHSTT-SSB-SSGGG-SEEE--B-HHHHIIIII-S--STTTT-THHHHHHHHHHHHHHHHH-HHHHHHTSTTEE----GGG--S-EEEEE--SSS--THHHHHHHHT-EEEEE-SS---TTTTT--GGGT-EEE-GGGGGGHHHHHHTS-HHHHHHHHHHHHHHS--

Sequence (203 aa):
MVKRFKVWSYKEGEHPIFHIGAVNNIYAIEGQFIDEIESEKSPFKARNPNEAHAFFLPFSVTNVVHYVYKPIMSKDDYKRDRLHRLVNDYIGVVANKYPFWNRSNGADHFMVSCHDWVINLLCLCPSGFEVASPRVVEAIYAGCVPVIISDNYSLPFSDVLNWKKFSVEIPVSKIPEIKNILKGVSNEKYLKMYKCVSKVRFQ

Organism: NCBI:txid981085